Protein AF-0000000085124506 (afdb_homodimer)

Organism: Arcobacter nitrofigilis (strain ATCC 33309 / DSM 7299 / CCUG 15893 / LMG 7604 / NCTC 12251 / CI) (NCBI:txid572480)

Foldseek 3Di:
DDLVLLVLLLVVLVVQLVVLCVVCVVVVVVCVVVPVPPSCDDPSNVVSVVSNVVSVVSNVVSVVQVVQVVDPVGADDLVVLVVLVVVLVVCCVVPVPDPSVSNNVSSVVSNVVVVVVVVD/DDLVLLVLLLVVLVVQLVVLCVVCVVVVVVCVVVVVPPSCDDPSNVVSVVSNVVSVVSNVVSVVQVVQVVDPVGADDLVVLVVLVVVLVVCCVVPVPDPSVSNNVSSVVSNVVVVVVVVD

InterPro domains:
  IPR045590 Protein of unknown function DUF6463 [PF20064] (2-116)

pLDDT: mean 95.49, std 6.56, range [60.69, 98.81]

Secondary structure (DSSP, 8-state):
---HHHHHHHHHHHHHHHHHHHHSHHHHHHHHHTTSTT---SHHHHHHHHHHHHHHHHHHHHHHHHHHHH-TT----HHHHHHHHHHHHHHHHH-TTSSGGGGHHHHHHHHHHHHHHHH-/---HHHHHHHHHHHHHHHHHHHHSHHHHHHHHHTTSTT---SHHHHHHHHHHHHHHHHHHHHHHHHHHHH-TT----HHHHHHHHHHHHHHHHH-TTSSGGGGHHHHHHHHHHHHHHHH-

Sequence (240 aa):
MKRWISKWLIFVSTGHTIVGFLLFGNIYMQMFLNGLFKTVNSPSTAAAAWFLLFGFLLFIVSFLILIIEKDDALEVPNSIGIALFILTTLGVILMPASGFWLVYPAAIGIILKNKKQRFNMKRWISKWLIFVSTGHTIVGFLLFGNIYMQMFLNGLFKTVNSPSTAAAAWFLLFGFLLFIVSFLILIIEKDDALEVPNSIGIALFILTTLGVILMPASGFWLVYPAAIGIILKNKKQRFN

Structure (mmCIF, N/CA/C/O backbone):
data_AF-0000000085124506-model_v1
#
loop_
_entity.id
_entity.type
_entity.pdbx_description
1 polymer 'Molecular chaperone GroEL'
#
loop_
_atom_site.group_PDB
_atom_site.id
_atom_site.type_symbol
_atom_site.label_atom_id
_atom_site.label_alt_id
_atom_site.label_comp_id
_atom_site.label_asym_id
_atom_site.label_entity_id
_atom_site.label_seq_id
_atom_site.pdbx_PDB_ins_code
_atom_site.Cartn_x
_atom_site.Cartn_y
_atom_site.Cartn_z
_atom_site.occupancy
_atom_site.B_iso_or_equiv
_atom_site.auth_seq_id
_atom_site.auth_comp_id
_atom_site.auth_asym_id
_atom_site.auth_atom_id
_atom_site.pdbx_PDB_model_num
ATOM 1 N N . MET A 1 1 ? 2.053 26.422 -1.494 1 60.84 1 MET A N 1
ATOM 2 C CA . MET A 1 1 ? 3.273 25.672 -1.744 1 60.84 1 MET A CA 1
ATOM 3 C C . MET A 1 1 ? 3.02 24.531 -2.732 1 60.84 1 MET A C 1
ATOM 5 O O . MET A 1 1 ? 1.881 24.094 -2.893 1 60.84 1 MET A O 1
ATOM 9 N N . LYS A 1 2 ? 3.926 24.344 -3.707 1 79.31 2 LYS A N 1
ATOM 10 C CA . LYS A 1 2 ? 3.809 23.344 -4.773 1 79.31 2 LYS A CA 1
ATOM 11 C C . LYS A 1 2 ? 3.604 21.953 -4.199 1 79.31 2 LYS A C 1
ATOM 13 O O . LYS A 1 2 ? 4.359 21.516 -3.33 1 79.31 2 LYS A O 1
ATOM 18 N N . ARG A 1 3 ? 2.486 21.312 -4.391 1 94.19 3 ARG A N 1
ATOM 19 C CA . ARG A 1 3 ? 2.111 19.969 -3.941 1 94.19 3 ARG A CA 1
ATOM 20 C C . ARG A 1 3 ? 2.486 18.922 -4.977 1 94.19 3 ARG A C 1
ATOM 22 O O . ARG A 1 3 ? 1.677 18.047 -5.312 1 94.19 3 ARG A O 1
ATOM 29 N N . TRP A 1 4 ? 3.725 19.141 -5.512 1 95.12 4 TRP A N 1
ATOM 30 C CA . TRP A 1 4 ? 4.109 18.344 -6.668 1 95.12 4 TRP A CA 1
ATOM 31 C C . TRP A 1 4 ? 4.363 16.891 -6.266 1 95.12 4 TRP A C 1
ATOM 33 O O . TRP A 1 4 ? 4.18 15.977 -7.07 1 95.12 4 TRP A O 1
ATOM 43 N N . ILE A 1 5 ? 4.77 16.641 -5.051 1 97.19 5 ILE A N 1
ATOM 44 C CA . ILE A 1 5 ? 5.086 15.289 -4.609 1 97.19 5 ILE A CA 1
ATOM 45 C C . ILE A 1 5 ? 3.824 14.43 -4.617 1 97.19 5 ILE A C 1
ATOM 47 O O . ILE A 1 5 ? 3.811 13.344 -5.195 1 97.19 5 ILE A O 1
ATOM 51 N N . SER A 1 6 ? 2.766 14.945 -3.947 1 97.81 6 SER A N 1
ATOM 52 C CA . SER A 1 6 ? 1.514 14.195 -3.92 1 97.81 6 SER A CA 1
ATOM 53 C C . SER A 1 6 ? 0.926 14.047 -5.32 1 97.81 6 SER A C 1
ATOM 55 O O . SER A 1 6 ? 0.431 12.977 -5.684 1 97.81 6 SER A O 1
ATOM 57 N N . LYS A 1 7 ? 0.973 15.102 -6.18 1 98 7 LYS A N 1
ATOM 58 C CA . LYS A 1 7 ? 0.451 15.031 -7.539 1 98 7 LYS A CA 1
ATOM 59 C C . LYS A 1 7 ? 1.216 14.008 -8.367 1 98 7 LYS A C 1
ATOM 61 O O . LYS A 1 7 ? 0.62 13.266 -9.156 1 98 7 LYS A O 1
ATOM 66 N N . TRP A 1 8 ? 2.531 14 -8.211 1 98.56 8 TRP A N 1
ATOM 67 C CA . TRP A 1 8 ? 3.361 13 -8.883 1 98.56 8 TRP A CA 1
ATOM 68 C C . TRP A 1 8 ? 2.973 11.594 -8.461 1 98.56 8 TRP A C 1
ATOM 70 O O . TRP A 1 8 ? 2.814 10.703 -9.305 1 98.56 8 TRP A O 1
ATOM 80 N N . LEU A 1 9 ? 2.764 11.391 -7.156 1 98.69 9 LEU A N 1
ATOM 81 C CA . LEU A 1 9 ? 2.426 10.062 -6.652 1 98.69 9 LEU A CA 1
ATOM 82 C C . LEU A 1 9 ? 1.021 9.656 -7.086 1 98.69 9 LEU A C 1
ATOM 84 O O . LEU A 1 9 ? 0.758 8.477 -7.324 1 98.69 9 LEU A O 1
ATOM 88 N N . ILE A 1 10 ? 0.116 10.648 -7.219 1 98.62 10 ILE A N 1
ATOM 89 C CA . ILE A 1 10 ? -1.216 10.367 -7.746 1 98.62 10 ILE A CA 1
ATOM 90 C C . ILE A 1 10 ? -1.108 9.898 -9.195 1 98.62 10 ILE A C 1
ATOM 92 O O . ILE A 1 10 ? -1.762 8.93 -9.594 1 98.62 10 ILE A O 1
ATOM 96 N N . PHE A 1 11 ? -0.275 10.586 -9.93 1 98.62 11 PHE A N 1
ATOM 97 C CA . PHE A 1 11 ? -0.011 10.188 -11.305 1 98.62 11 PHE A CA 1
ATOM 98 C C . PHE A 1 11 ? 0.564 8.773 -11.359 1 98.62 11 PHE A C 1
ATOM 100 O O . PHE A 1 11 ? 0.082 7.93 -12.109 1 98.62 11 PHE A O 1
ATOM 107 N N . VAL A 1 12 ? 1.547 8.422 -10.555 1 98.62 12 VAL A N 1
ATOM 108 C CA . VAL A 1 12 ? 2.221 7.133 -10.539 1 98.62 12 VAL A CA 1
ATOM 109 C C . VAL A 1 12 ? 1.238 6.043 -10.117 1 98.62 12 VAL A C 1
ATOM 111 O O . VAL A 1 12 ? 1.169 4.98 -10.742 1 98.62 12 VAL A O 1
ATOM 114 N N . SER A 1 13 ? 0.473 6.258 -9.031 1 98.62 13 SER A N 1
ATOM 115 C CA . SER A 1 13 ? -0.454 5.25 -8.523 1 98.62 13 SER A CA 1
ATOM 116 C C . SER A 1 13 ? -1.579 4.984 -9.516 1 98.62 13 SER A C 1
ATOM 118 O O . SER A 1 13 ? -1.989 3.836 -9.703 1 98.62 13 SER A O 1
ATOM 120 N N . THR A 1 14 ? -2.111 6.016 -10.195 1 98.44 14 THR A N 1
ATOM 121 C CA . THR A 1 14 ? -3.131 5.852 -11.227 1 98.44 14 THR A CA 1
ATOM 122 C C . THR A 1 14 ? -2.574 5.082 -12.422 1 98.44 14 THR A C 1
ATOM 124 O O . THR A 1 14 ? -3.207 4.141 -12.906 1 98.44 14 THR A O 1
ATOM 127 N N . GLY A 1 15 ? -1.425 5.531 -12.914 1 98.25 15 GLY A N 1
ATOM 128 C CA . GLY A 1 15 ? -0.767 4.824 -14 1 98.25 15 GLY A CA 1
ATOM 129 C C . GLY A 1 15 ? -0.504 3.363 -13.688 1 98.25 15 GLY A C 1
ATOM 130 O O . GLY A 1 15 ? -0.719 2.49 -14.531 1 98.25 15 GLY A O 1
ATOM 131 N N . HIS A 1 16 ? -0.037 3.045 -12.453 1 98.25 16 HIS A N 1
ATOM 132 C CA . HIS A 1 16 ? 0.206 1.678 -12.008 1 98.25 16 HIS A CA 1
ATOM 133 C C . HIS A 1 16 ? -1.059 0.832 -12.117 1 98.25 16 HIS A C 1
ATOM 135 O O . HIS A 1 16 ? -1.008 -0.314 -12.57 1 98.25 16 HIS A O 1
ATOM 141 N N . THR A 1 17 ? -2.18 1.385 -11.648 1 98.06 17 THR A N 1
ATOM 142 C CA . THR A 1 17 ? -3.447 0.667 -11.695 1 98.06 17 THR A CA 1
ATOM 143 C C . THR A 1 17 ? -3.857 0.385 -13.141 1 98.06 17 THR A C 1
ATOM 145 O O . THR A 1 17 ? -4.301 -0.719 -13.461 1 98.06 17 THR A O 1
ATOM 148 N N . ILE A 1 18 ? -3.689 1.347 -14 1 98.06 18 ILE A N 1
ATOM 149 C CA . ILE A 1 18 ? -4 1.175 -15.414 1 98.06 18 ILE A CA 1
ATOM 150 C C . ILE A 1 18 ? -3.121 0.078 -16.016 1 98.06 18 ILE A C 1
ATOM 152 O O . ILE A 1 18 ? -3.611 -0.807 -16.719 1 98.06 18 ILE A O 1
ATOM 156 N N . VAL A 1 19 ? -1.817 0.13 -15.734 1 97.56 19 VAL A N 1
ATOM 157 C CA . VAL A 1 19 ? -0.882 -0.886 -16.203 1 97.56 19 VAL A CA 1
ATOM 158 C C . VAL A 1 19 ? -1.294 -2.256 -15.672 1 97.56 19 VAL A C 1
ATOM 160 O O . VAL A 1 19 ? -1.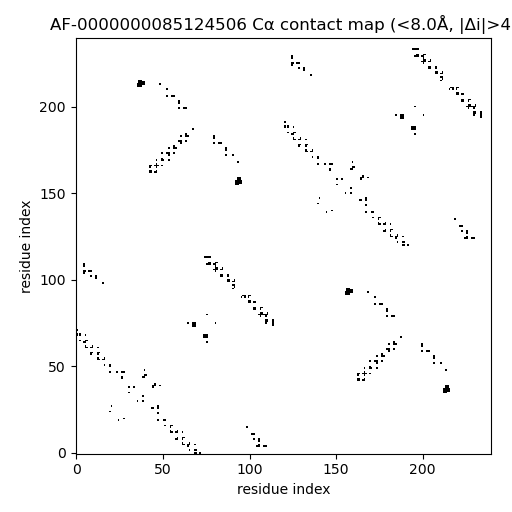158 -3.266 -16.359 1 97.56 19 VAL A O 1
ATOM 163 N N . GLY A 1 20 ? -1.794 -2.318 -14.406 1 97.44 20 GLY A N 1
ATOM 164 C CA . GLY A 1 20 ? -2.303 -3.566 -13.859 1 97.44 20 GLY A CA 1
ATOM 165 C C . GLY A 1 20 ? -3.416 -4.172 -14.695 1 97.44 20 GLY A C 1
ATOM 166 O O . GLY A 1 20 ? -3.398 -5.371 -14.984 1 97.44 20 GLY A O 1
ATOM 167 N N . PHE A 1 21 ? -4.344 -3.389 -15.133 1 97.75 21 PHE A N 1
ATOM 168 C CA . PHE A 1 21 ? -5.461 -3.877 -15.938 1 97.75 21 PHE A CA 1
ATOM 169 C C . PHE A 1 21 ? -4.984 -4.32 -17.312 1 97.75 21 PHE A C 1
ATOM 171 O O . PHE A 1 21 ? -5.551 -5.242 -17.906 1 97.75 21 PHE A O 1
ATOM 178 N N . LEU A 1 22 ? -3.908 -3.732 -17.812 1 97.44 22 LEU A N 1
ATOM 179 C CA . LEU A 1 22 ? -3.363 -4.121 -19.109 1 97.44 22 LEU A CA 1
ATOM 180 C C . LEU A 1 22 ? -2.578 -5.426 -19 1 97.44 22 LEU A C 1
ATOM 182 O O . LEU A 1 22 ? -2.684 -6.293 -19.875 1 97.44 22 LEU A O 1
ATOM 186 N N . LEU A 1 23 ? -1.809 -5.574 -17.969 1 96.62 23 LEU A N 1
ATOM 187 C CA . LEU A 1 23 ? -0.931 -6.727 -17.781 1 96.62 23 LEU A CA 1
ATOM 188 C C . LEU A 1 23 ? -1.729 -7.957 -17.375 1 96.62 23 LEU A C 1
ATOM 190 O O . LEU A 1 23 ? -1.417 -9.078 -17.797 1 96.62 23 LEU A O 1
ATOM 194 N N . PHE A 1 24 ? -2.744 -7.707 -16.5 1 98.12 24 PHE A N 1
ATOM 195 C CA . PHE A 1 24 ? -3.48 -8.82 -15.914 1 98.12 24 PHE A CA 1
ATOM 196 C C . PHE A 1 24 ? -4.93 -8.82 -16.375 1 98.12 24 PHE A C 1
ATOM 198 O O . PHE A 1 24 ? -5.805 -9.383 -15.711 1 98.12 24 PHE A O 1
ATOM 205 N N . GLY A 1 25 ? -5.195 -8.234 -17.453 1 97.94 25 GLY A N 1
ATOM 206 C CA . GLY A 1 25 ? -6.555 -8.055 -17.938 1 97.94 25 GLY A CA 1
ATOM 207 C C . GLY A 1 25 ? -7.332 -9.359 -18.047 1 97.94 25 GLY A C 1
ATOM 208 O O . GLY A 1 25 ? -8.469 -9.445 -17.578 1 97.94 25 GLY A O 1
ATOM 209 N N . ASN A 1 26 ? -6.727 -10.336 -18.594 1 98.25 26 ASN A N 1
ATOM 210 C CA . ASN A 1 26 ? -7.387 -11.625 -18.766 1 98.25 26 ASN A CA 1
ATOM 211 C C . ASN A 1 26 ? -7.676 -12.289 -17.438 1 98.25 26 ASN A C 1
ATOM 213 O O . ASN A 1 26 ? -8.734 -12.891 -17.25 1 98.25 26 ASN A O 1
ATOM 217 N N . ILE A 1 27 ? -6.75 -12.195 -16.578 1 98.56 27 ILE A N 1
ATOM 218 C CA . ILE A 1 27 ? -6.914 -12.781 -15.25 1 98.56 27 ILE A CA 1
ATOM 219 C C . ILE A 1 27 ? -8.055 -12.078 -14.516 1 98.56 27 ILE A C 1
ATOM 221 O O . ILE A 1 27 ? -8.93 -12.734 -13.945 1 98.56 27 ILE A O 1
ATOM 225 N N . TYR A 1 28 ? -8.07 -10.766 -14.555 1 98.5 28 TYR A N 1
ATOM 226 C CA . TYR A 1 28 ? -9.125 -10.008 -13.891 1 98.5 28 TYR A CA 1
ATOM 227 C C . TYR A 1 28 ? -10.484 -10.312 -14.5 1 98.5 28 TYR A C 1
ATOM 229 O O . TYR A 1 28 ? -11.484 -10.414 -13.789 1 98.5 28 TYR A O 1
ATOM 237 N N . MET A 1 29 ? -10.5 -10.414 -15.781 1 98.12 29 MET A N 1
ATOM 238 C CA . MET A 1 29 ? -11.758 -10.734 -16.453 1 98.12 29 MET A CA 1
ATOM 239 C C . MET A 1 29 ? -12.281 -12.094 -16.016 1 98.12 29 MET A C 1
ATOM 241 O O . MET A 1 29 ? -13.469 -12.242 -15.719 1 98.12 29 MET A O 1
ATOM 245 N N . GLN A 1 30 ? -11.445 -13.031 -15.977 1 98.19 30 GLN A N 1
ATOM 246 C CA . GLN A 1 30 ? -11.836 -14.367 -15.531 1 98.19 30 GLN A CA 1
ATOM 247 C C . GLN A 1 30 ? -12.32 -14.336 -14.086 1 98.19 30 GLN A C 1
ATOM 249 O O . GLN A 1 30 ? -13.328 -14.977 -13.75 1 98.19 30 GLN A O 1
ATOM 254 N N . MET A 1 31 ? -11.609 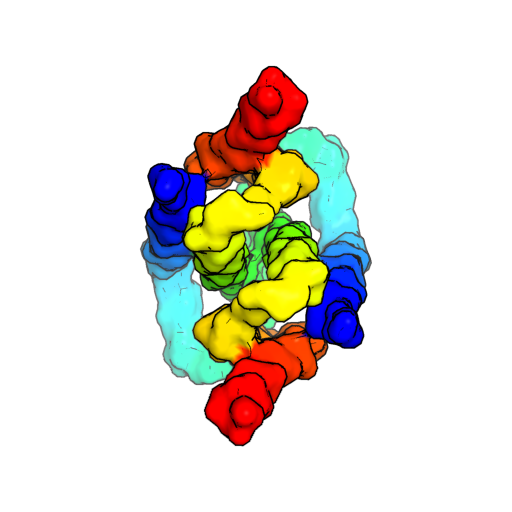-13.672 -13.242 1 98.06 31 MET A N 1
ATOM 255 C CA . MET A 1 31 ? -12.023 -13.539 -11.852 1 98.06 31 MET A CA 1
ATOM 256 C C . MET A 1 31 ? -13.398 -12.891 -11.75 1 98.06 31 MET A C 1
ATOM 258 O O . MET A 1 31 ? -14.242 -13.336 -10.969 1 98.06 31 MET A O 1
ATOM 262 N N . PHE A 1 32 ? -13.594 -11.844 -12.547 1 97.69 32 PHE A N 1
ATOM 263 C CA . PHE A 1 32 ? -14.867 -11.133 -12.555 1 97.69 32 PHE A CA 1
ATOM 264 C C . PHE A 1 32 ? -16 -12.047 -13.008 1 97.69 32 PHE A C 1
ATOM 266 O O . PHE A 1 32 ? -17.062 -12.086 -12.375 1 97.69 32 PHE A O 1
ATOM 273 N N . LEU A 1 33 ? -15.773 -12.789 -14.039 1 97.56 33 LEU A N 1
ATOM 274 C CA . LEU A 1 33 ? -16.781 -13.688 -14.594 1 97.56 33 LEU A CA 1
ATOM 275 C C . LEU A 1 33 ? -17.094 -14.812 -13.609 1 97.56 33 LEU A C 1
ATOM 277 O O . LEU A 1 33 ? -18.219 -15.344 -13.609 1 97.56 33 LEU A O 1
ATOM 281 N N . ASN A 1 34 ? -16.203 -15.094 -12.797 1 97.62 34 ASN A N 1
ATOM 282 C CA . ASN A 1 34 ? -16.391 -16.141 -11.805 1 97.62 34 ASN A CA 1
ATOM 283 C C . ASN A 1 34 ? -17.047 -15.609 -10.539 1 97.62 34 ASN A C 1
ATOM 285 O O . ASN A 1 34 ? -17.141 -16.312 -9.531 1 97.62 34 ASN A O 1
ATOM 289 N N . GLY A 1 35 ? -17.344 -14.328 -10.438 1 97.06 35 GLY A N 1
ATOM 290 C CA . GLY A 1 35 ? -18.078 -13.75 -9.328 1 97.06 35 GLY A CA 1
ATOM 291 C C . GLY A 1 35 ? -17.203 -13.117 -8.273 1 97.06 35 GLY A C 1
ATOM 292 O O . GLY A 1 35 ? -17.672 -12.695 -7.223 1 97.06 35 GLY A O 1
ATOM 293 N N . LEU A 1 36 ? -15.898 -13.094 -8.375 1 97.75 36 LEU A N 1
ATOM 294 C CA . LEU A 1 36 ? -14.883 -12.406 -7.59 1 97.75 36 LEU A CA 1
ATOM 295 C C . LEU A 1 36 ? -14.68 -13.102 -6.246 1 97.75 36 LEU A C 1
ATOM 297 O O . LEU A 1 36 ? -13.578 -13.062 -5.688 1 97.75 36 LEU A O 1
ATOM 301 N N . PHE A 1 37 ? -15.789 -13.805 -5.781 1 98.06 37 PHE A N 1
ATOM 302 C CA . PHE A 1 37 ? -15.719 -14.383 -4.445 1 98.06 37 PHE A CA 1
ATOM 303 C C . PHE A 1 37 ? -14.711 -15.523 -4.402 1 98.06 37 PHE A C 1
ATOM 305 O O . PHE A 1 37 ? -14.844 -16.5 -5.141 1 98.06 37 PHE A O 1
ATOM 312 N N . LYS A 1 38 ? -13.688 -15.422 -3.512 1 98.31 38 LYS A N 1
ATOM 313 C CA . LYS A 1 38 ? -12.672 -16.453 -3.291 1 98.31 38 LYS A CA 1
ATOM 314 C C . LYS A 1 38 ? -11.984 -16.844 -4.598 1 98.31 38 LYS A C 1
ATOM 316 O O . LYS A 1 38 ? -11.781 -18.016 -4.875 1 98.31 38 LYS A O 1
ATOM 321 N N . THR A 1 39 ? -11.609 -15.797 -5.414 1 98.38 39 THR A N 1
ATOM 322 C CA . THR A 1 39 ? -11.047 -16.094 -6.73 1 98.38 39 THR A CA 1
ATOM 323 C C . THR A 1 39 ? -9.523 -16.062 -6.688 1 98.38 39 THR A C 1
ATOM 325 O O . THR A 1 39 ? -8.867 -16.453 -7.652 1 98.38 39 THR A O 1
ATOM 328 N N . VAL A 1 40 ? -8.906 -15.672 -5.645 1 98.31 40 VAL A N 1
ATOM 329 C CA . VAL A 1 40 ? -7.461 -15.766 -5.484 1 98.31 40 VAL A CA 1
ATOM 330 C C . VAL A 1 40 ? -7.09 -17.172 -5.004 1 98.31 40 VAL A C 1
ATOM 332 O O . VAL A 1 40 ? -7.02 -17.422 -3.799 1 98.31 40 VAL A O 1
ATOM 335 N N . ASN A 1 41 ? -6.895 -18 -5.934 1 97.44 41 ASN A N 1
ATOM 336 C CA . ASN A 1 41 ? -6.707 -19.422 -5.625 1 97.44 41 ASN A CA 1
ATOM 337 C C . ASN A 1 41 ? -5.508 -20 -6.371 1 97.44 41 ASN A C 1
ATOM 339 O O . ASN A 1 41 ? -5.328 -21.219 -6.41 1 97.44 41 ASN A O 1
ATOM 343 N N . SER A 1 42 ? -4.684 -19.25 -7 1 98 42 SER A N 1
ATOM 344 C CA . SER A 1 42 ? -3.447 -19.625 -7.68 1 98 42 SER A CA 1
ATOM 345 C C . SER A 1 42 ? -2.391 -18.531 -7.547 1 98 42 SER A C 1
ATOM 347 O O . SER A 1 42 ? -2.711 -17.391 -7.219 1 98 42 SER A O 1
ATOM 349 N N . PRO A 1 43 ? -1.138 -18.891 -7.777 1 97.88 43 PRO A N 1
ATOM 350 C CA . PRO A 1 43 ? -0.097 -17.875 -7.73 1 97.88 43 PRO A CA 1
ATOM 351 C C . PRO A 1 43 ? -0.349 -16.734 -8.719 1 97.88 43 PRO A C 1
ATOM 353 O O . PRO A 1 43 ? -0.087 -15.57 -8.406 1 97.88 43 PRO A O 1
ATOM 356 N N . SER A 1 44 ? -0.914 -17.094 -9.852 1 98.19 44 SER A N 1
ATOM 357 C CA . SER A 1 44 ? -1.172 -16.078 -10.859 1 98.19 44 SER A CA 1
ATOM 358 C C . SER A 1 44 ? -2.256 -15.109 -10.406 1 98.19 44 SER A C 1
ATOM 360 O O . SER A 1 44 ? -2.104 -13.898 -10.539 1 98.19 44 SER A O 1
ATOM 362 N N . THR A 1 45 ? -3.326 -15.648 -9.883 1 98.62 45 THR A N 1
ATOM 363 C CA . THR A 1 45 ? -4.395 -14.773 -9.414 1 98.62 45 THR A CA 1
ATOM 364 C C . THR A 1 45 ? -3.945 -13.984 -8.188 1 98.62 45 THR A C 1
ATOM 366 O O . THR A 1 45 ? -4.363 -12.836 -7.996 1 98.62 45 THR A O 1
ATOM 369 N N . ALA A 1 46 ? -3.07 -14.609 -7.418 1 98.5 46 ALA A N 1
ATOM 370 C CA . ALA A 1 46 ? -2.518 -13.898 -6.266 1 98.5 46 ALA A CA 1
ATOM 371 C C . ALA A 1 46 ? -1.639 -12.734 -6.711 1 98.5 46 ALA A C 1
ATOM 373 O O . ALA A 1 46 ? -1.763 -11.617 -6.191 1 98.5 46 ALA A O 1
ATOM 374 N N . ALA A 1 47 ? -0.79 -13.023 -7.629 1 98.44 47 ALA A N 1
ATOM 375 C CA . ALA A 1 47 ? 0.076 -11.977 -8.156 1 98.44 47 ALA A CA 1
ATOM 376 C C . ALA A 1 47 ? -0.745 -10.82 -8.719 1 98.44 47 ALA A C 1
ATOM 378 O O . ALA A 1 47 ? -0.46 -9.648 -8.43 1 98.44 47 ALA A O 1
ATOM 379 N N . ALA A 1 48 ? -1.779 -11.117 -9.445 1 98.62 48 ALA A N 1
ATOM 380 C CA . ALA A 1 48 ? -2.641 -10.102 -10.047 1 98.62 48 ALA A CA 1
ATOM 381 C C . ALA A 1 48 ? -3.381 -9.305 -8.977 1 98.62 48 ALA A C 1
ATOM 383 O O . ALA A 1 48 ? -3.451 -8.078 -9.047 1 98.62 48 ALA A O 1
ATOM 384 N N . ALA A 1 49 ? -3.932 -9.953 -8.039 1 98.56 49 ALA A N 1
ATOM 385 C CA . ALA A 1 49 ? -4.707 -9.312 -6.984 1 98.56 49 ALA A CA 1
ATOM 386 C C . ALA A 1 49 ? -3.838 -8.367 -6.16 1 98.56 49 ALA A C 1
ATOM 388 O O . ALA A 1 49 ? -4.203 -7.215 -5.934 1 98.56 49 ALA A O 1
ATOM 389 N N . TRP A 1 50 ? -2.674 -8.867 -5.723 1 98.56 50 TRP A N 1
ATOM 390 C CA . TRP A 1 50 ? -1.809 -8.055 -4.867 1 98.56 50 TRP A CA 1
ATOM 391 C C . TRP A 1 50 ? -1.231 -6.875 -5.641 1 98.56 50 TRP A C 1
ATOM 393 O O . TRP A 1 50 ? -1.017 -5.801 -5.078 1 98.56 50 TRP A O 1
ATOM 403 N N . PHE A 1 51 ? -1.005 -7.051 -6.98 1 98.56 51 PHE A N 1
ATOM 404 C CA . PHE A 1 51 ? -0.574 -5.938 -7.82 1 98.56 51 PHE A CA 1
ATOM 405 C C . PHE A 1 51 ? -1.617 -4.828 -7.82 1 98.56 51 PHE A C 1
ATOM 407 O O . PHE A 1 51 ? -1.282 -3.654 -7.641 1 98.56 51 PHE A O 1
ATOM 414 N N . LEU A 1 52 ? -2.848 -5.16 -7.984 1 98.62 52 LEU A N 1
ATOM 415 C CA . LEU A 1 52 ? -3.947 -4.203 -8.016 1 98.62 52 LEU A CA 1
ATOM 416 C C . LEU A 1 52 ? -4.121 -3.529 -6.66 1 98.62 52 LEU A C 1
ATOM 418 O O . LEU A 1 52 ? -4.246 -2.305 -6.582 1 98.62 52 LEU A O 1
ATOM 422 N N . LEU A 1 53 ? -4.145 -4.312 -5.652 1 98.62 53 LEU A N 1
ATOM 423 C CA . LEU A 1 53 ? -4.344 -3.795 -4.305 1 98.62 53 LEU A CA 1
ATOM 424 C C . LEU A 1 53 ? -3.209 -2.857 -3.904 1 98.62 53 LEU A C 1
ATOM 426 O O . LEU A 1 53 ? -3.434 -1.867 -3.205 1 98.62 53 LEU A O 1
ATOM 430 N N . PHE A 1 54 ? -1.953 -3.189 -4.277 1 98.69 54 PHE A N 1
ATOM 431 C CA . PHE A 1 54 ? -0.818 -2.307 -4.035 1 98.69 54 PHE A CA 1
ATOM 432 C C . PHE A 1 54 ? -1.055 -0.937 -4.656 1 98.69 54 PHE A C 1
ATOM 434 O O . PHE A 1 54 ? -0.777 0.09 -4.035 1 98.69 54 PHE A O 1
ATOM 441 N N . GLY A 1 55 ? -1.591 -0.91 -5.906 1 98.56 55 GLY A N 1
ATOM 442 C CA . GLY A 1 55 ? -1.88 0.343 -6.586 1 98.56 55 GLY A CA 1
ATOM 443 C C . GLY A 1 55 ? -2.896 1.197 -5.852 1 98.56 55 GLY A C 1
ATOM 444 O O . GLY A 1 55 ? -2.723 2.412 -5.73 1 98.56 55 GLY A O 1
ATOM 445 N N . PHE A 1 56 ? -3.91 0.586 -5.422 1 98.56 56 PHE A N 1
ATOM 446 C CA . PHE A 1 56 ? -4.938 1.306 -4.676 1 98.56 56 PHE A CA 1
ATOM 447 C C . PHE A 1 56 ? -4.371 1.856 -3.371 1 98.56 56 PHE A C 1
ATOM 449 O O . PHE A 1 56 ? -4.703 2.971 -2.965 1 98.56 56 PHE A O 1
ATOM 456 N N . LEU A 1 57 ? -3.576 1.023 -2.734 1 98.81 57 LEU A N 1
ATOM 457 C CA . LEU A 1 57 ? -2.973 1.474 -1.484 1 98.81 57 LEU A CA 1
ATOM 458 C C . LEU A 1 57 ? -2.029 2.645 -1.728 1 98.81 57 LEU A C 1
ATOM 460 O O . LEU A 1 57 ? -1.995 3.594 -0.941 1 98.81 57 LEU A O 1
ATOM 464 N N . LEU A 1 58 ? -1.269 2.568 -2.812 1 98.81 58 LEU A N 1
ATOM 465 C CA . LEU A 1 58 ? -0.392 3.674 -3.184 1 98.81 58 LEU A CA 1
ATOM 466 C C . LEU A 1 58 ? -1.199 4.941 -3.447 1 98.81 58 LEU A C 1
ATOM 468 O O . LEU A 1 58 ? -0.74 6.047 -3.15 1 98.81 58 LEU A O 1
ATOM 472 N N . PHE A 1 59 ? -2.355 4.785 -3.996 1 98.75 59 PHE A N 1
ATOM 473 C CA . PHE A 1 59 ? -3.246 5.922 -4.211 1 98.75 59 PHE A CA 1
ATOM 474 C C . PHE A 1 59 ? -3.646 6.555 -2.881 1 98.75 59 PHE A C 1
ATOM 476 O O . PHE A 1 59 ? -3.68 7.777 -2.756 1 98.75 59 PHE A O 1
ATOM 483 N N . ILE A 1 60 ? -3.902 5.758 -1.936 1 98.81 60 ILE A N 1
ATOM 484 C CA . ILE A 1 60 ? -4.266 6.238 -0.606 1 98.81 60 ILE A CA 1
ATOM 485 C C . ILE A 1 60 ? -3.08 6.969 0.019 1 98.81 60 ILE A C 1
ATOM 487 O O . ILE A 1 60 ? -3.246 8.039 0.61 1 98.81 60 ILE A O 1
ATOM 491 N N . VAL A 1 61 ? -1.854 6.398 -0.121 1 98.75 61 VAL A N 1
ATOM 492 C CA . VAL A 1 61 ? -0.639 7.066 0.334 1 98.75 61 VAL A CA 1
ATOM 493 C C . VAL A 1 61 ? -0.54 8.453 -0.303 1 98.75 61 VAL A C 1
ATOM 495 O O . VAL A 1 61 ? -0.256 9.438 0.38 1 98.75 61 VAL A O 1
ATOM 498 N N . SER A 1 62 ? -0.802 8.523 -1.627 1 98.56 62 SER A N 1
ATOM 499 C CA . SER A 1 62 ? -0.708 9.781 -2.359 1 98.56 62 SER A CA 1
ATOM 500 C C . SER A 1 62 ? -1.658 10.828 -1.784 1 98.56 62 SER A C 1
ATOM 502 O O . SER A 1 62 ? -1.285 11.992 -1.624 1 98.56 62 SER A O 1
ATOM 504 N N . PHE A 1 63 ? -2.822 10.422 -1.416 1 97.75 63 PHE A N 1
ATOM 505 C CA . PHE A 1 63 ? -3.814 11.352 -0.892 1 97.75 63 PHE A CA 1
ATOM 506 C C . PHE A 1 63 ? -3.457 11.781 0.526 1 97.75 63 PHE A C 1
ATOM 508 O O . PHE A 1 63 ? -3.703 12.93 0.913 1 97.75 63 PHE A O 1
ATOM 515 N N . LEU A 1 64 ? -2.971 10.883 1.294 1 98 64 LEU A N 1
ATOM 516 C CA . LEU A 1 64 ? -2.539 11.242 2.639 1 98 64 LEU A CA 1
ATOM 517 C C . LEU A 1 64 ? -1.419 12.273 2.59 1 98 64 LEU A C 1
ATOM 519 O O . LEU A 1 64 ? -1.418 13.234 3.367 1 98 64 LEU A O 1
ATOM 523 N N . ILE A 1 65 ? -0.498 12.086 1.676 1 97.62 65 ILE A N 1
ATOM 524 C CA . ILE A 1 65 ? 0.581 13.055 1.517 1 97.62 65 ILE A CA 1
ATOM 525 C C . ILE A 1 65 ? 0.01 14.391 1.044 1 97.62 65 ILE A C 1
ATOM 527 O O . ILE A 1 65 ? 0.447 15.453 1.492 1 97.62 65 ILE A O 1
ATOM 531 N N . LEU A 1 66 ? -0.995 14.352 0.19 1 96.94 66 LEU A N 1
ATOM 532 C CA . LEU A 1 66 ? -1.66 15.562 -0.28 1 96.94 66 LEU A CA 1
ATOM 533 C C . LEU A 1 66 ? -2.287 16.328 0.882 1 96.94 66 LEU A C 1
ATOM 535 O O . LEU A 1 66 ? -2.186 17.547 0.952 1 96.94 66 LEU A O 1
ATOM 539 N N . ILE A 1 67 ? -2.924 15.586 1.777 1 94.94 67 ILE A N 1
ATOM 540 C CA . ILE A 1 67 ? -3.561 16.188 2.947 1 94.94 67 ILE A CA 1
ATOM 541 C C . ILE A 1 67 ? -2.514 16.906 3.789 1 94.94 67 ILE A C 1
ATOM 543 O O . ILE A 1 67 ? -2.746 18.031 4.242 1 94.94 67 ILE A O 1
ATOM 547 N N . ILE A 1 68 ? -1.333 16.328 3.959 1 93.94 68 ILE A N 1
ATOM 548 C CA . ILE A 1 68 ? -0.263 16.922 4.758 1 93.94 68 ILE A CA 1
ATOM 549 C C . ILE A 1 68 ? 0.331 18.109 4.016 1 93.94 68 ILE A C 1
ATOM 551 O O . ILE A 1 68 ? 0.579 19.156 4.617 1 93.94 68 ILE A O 1
ATOM 555 N N . GLU A 1 69 ? 0.489 17.969 2.713 1 92.69 69 GLU A N 1
ATOM 556 C CA . GLU A 1 69 ? 1.087 19.031 1.902 1 92.69 69 GLU A CA 1
ATOM 557 C C . GLU A 1 69 ? 0.189 20.266 1.854 1 92.69 69 GLU A C 1
ATOM 559 O O . GLU A 1 69 ? 0.672 21.375 1.667 1 92.69 69 GLU A O 1
ATOM 564 N N . LYS A 1 70 ? -1.1 20.031 2.01 1 92 70 LYS A N 1
ATOM 565 C CA . LYS A 1 70 ? -2.049 21.141 1.945 1 92 70 LYS A CA 1
ATOM 566 C C . LYS A 1 70 ? -1.977 22 3.203 1 92 70 LYS A C 1
ATOM 568 O O . LYS A 1 70 ? -2.445 23.141 3.207 1 92 70 LYS A O 1
ATOM 573 N N . ASP A 1 71 ? -1.472 21.422 4.238 1 86.75 71 ASP A N 1
ATOM 574 C CA . ASP A 1 71 ? -1.359 22.156 5.496 1 86.75 71 ASP A CA 1
ATOM 575 C C . ASP A 1 71 ? 0.002 22.844 5.613 1 86.75 71 ASP A C 1
ATOM 577 O O . ASP A 1 71 ? 1.034 22.172 5.668 1 86.75 71 ASP A O 1
ATOM 581 N N . ASP A 1 72 ? 0.002 24.125 5.727 1 83.19 72 ASP A N 1
ATOM 582 C CA . ASP A 1 72 ? 1.227 24.906 5.746 1 83.19 72 ASP A CA 1
ATOM 583 C C . ASP A 1 72 ? 2.018 24.672 7.031 1 83.19 72 ASP A C 1
ATOM 585 O O . ASP A 1 72 ? 3.217 24.953 7.086 1 83.19 72 ASP A O 1
ATOM 589 N N . ALA A 1 73 ? 1.316 24.172 8.055 1 84.94 73 ALA A N 1
ATOM 590 C CA . ALA A 1 73 ? 1.96 24 9.352 1 84.94 73 ALA A CA 1
ATOM 591 C C . ALA A 1 73 ? 2.557 22.609 9.492 1 84.94 73 ALA A C 1
ATOM 593 O O . ALA A 1 73 ? 3.26 22.312 10.461 1 84.94 73 ALA A O 1
ATOM 594 N N . LEU A 1 74 ? 2.266 21.797 8.5 1 86.06 74 LEU A N 1
ATOM 595 C CA . LEU A 1 74 ? 2.723 20.422 8.586 1 86.06 74 LEU A CA 1
ATOM 596 C C . LEU A 1 74 ? 3.639 20.062 7.418 1 86.06 74 LEU A C 1
ATOM 598 O O . LEU A 1 74 ? 3.508 20.641 6.332 1 86.06 74 LEU A O 1
ATOM 602 N N . GLU A 1 75 ? 4.57 19.172 7.672 1 89.88 75 GLU A N 1
ATOM 603 C CA . GLU A 1 75 ? 5.445 18.609 6.645 1 89.88 75 GLU A CA 1
ATOM 604 C C . GLU A 1 75 ? 5.477 17.094 6.719 1 89.88 75 GLU A C 1
ATOM 606 O O . GLU A 1 75 ? 5.371 16.516 7.805 1 89.88 75 GLU A O 1
ATOM 611 N N . VAL A 1 76 ? 5.555 16.516 5.523 1 94.31 76 VAL A N 1
ATOM 612 C CA . VAL A 1 76 ? 5.797 15.078 5.512 1 94.31 76 VAL A CA 1
ATOM 613 C C . VAL A 1 76 ? 7.176 14.781 6.098 1 94.31 76 VAL A C 1
ATOM 615 O O . VAL A 1 76 ? 8.188 15.305 5.621 1 94.31 76 VAL A O 1
ATOM 618 N N . PRO A 1 77 ? 7.207 14.023 7.109 1 94.88 77 PRO A N 1
ATOM 619 C CA . PRO A 1 77 ? 8.5 13.797 7.766 1 94.88 77 PRO A CA 1
ATOM 620 C C . PRO A 1 77 ? 9.484 13.047 6.875 1 94.88 77 PRO A C 1
ATOM 622 O O . PRO A 1 77 ? 9.078 12.289 5.988 1 94.88 77 PRO A O 1
ATOM 625 N N . ASN A 1 78 ? 10.727 13.219 7.184 1 96.19 78 ASN A N 1
ATOM 626 C CA . ASN A 1 78 ? 11.82 12.562 6.473 1 96.19 78 ASN A CA 1
ATOM 627 C C . ASN A 1 78 ? 11.68 11.047 6.508 1 96.19 78 ASN A C 1
ATOM 629 O O . ASN A 1 78 ? 12.055 10.359 5.551 1 96.19 78 ASN A O 1
ATOM 633 N N . SER A 1 79 ? 11.156 10.523 7.566 1 97.31 79 SER A N 1
ATOM 634 C CA . SER A 1 79 ? 11.008 9.078 7.734 1 97.31 79 SER A CA 1
ATOM 635 C C . SER A 1 79 ? 10.133 8.477 6.641 1 97.31 79 SER A C 1
ATOM 637 O O . SER A 1 79 ? 10.359 7.348 6.203 1 97.31 79 SER A O 1
ATOM 639 N N . ILE A 1 80 ? 9.133 9.25 6.199 1 98.19 80 ILE A N 1
ATOM 640 C CA . ILE A 1 80 ? 8.266 8.781 5.121 1 98.19 80 ILE A CA 1
ATOM 641 C C . ILE A 1 80 ? 9.055 8.719 3.816 1 98.19 80 ILE A C 1
ATOM 643 O O . ILE A 1 80 ? 8.938 7.754 3.057 1 98.19 80 ILE A O 1
ATOM 647 N N . GLY A 1 81 ? 9.859 9.789 3.539 1 98.31 81 GLY A N 1
ATOM 648 C CA . GLY A 1 81 ? 10.711 9.773 2.361 1 98.31 81 GLY A CA 1
ATOM 649 C C . GLY A 1 81 ? 11.68 8.609 2.346 1 98.31 81 GLY A C 1
ATOM 650 O O .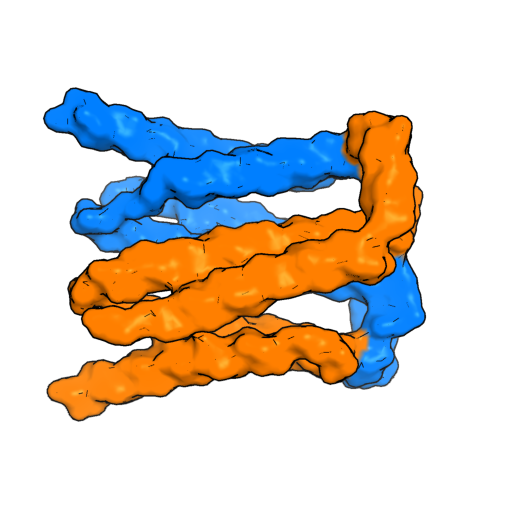 GLY A 1 81 ? 11.852 7.945 1.32 1 98.31 81 GLY A O 1
ATOM 651 N N . ILE A 1 82 ? 12.297 8.336 3.451 1 98.56 82 ILE A N 1
ATOM 652 C CA . ILE A 1 82 ? 13.258 7.25 3.592 1 98.56 82 ILE A CA 1
ATOM 653 C C . ILE A 1 82 ? 12.555 5.91 3.391 1 98.56 82 ILE A C 1
ATOM 655 O O . ILE A 1 82 ? 13.055 5.035 2.684 1 98.56 82 ILE A O 1
ATOM 659 N N . ALA A 1 83 ? 11.391 5.781 4.031 1 98.62 83 ALA A N 1
ATOM 660 C CA . ALA A 1 83 ? 10.625 4.543 3.893 1 98.62 83 ALA A CA 1
ATOM 661 C C . ALA A 1 83 ? 10.25 4.289 2.436 1 98.62 83 ALA A C 1
ATOM 663 O O . ALA A 1 83 ? 10.398 3.174 1.934 1 98.62 83 ALA A O 1
ATOM 664 N N . LEU A 1 84 ? 9.781 5.32 1.766 1 98.81 84 LEU A N 1
ATOM 665 C CA . LEU A 1 84 ? 9.445 5.199 0.353 1 98.81 84 LEU A CA 1
ATOM 666 C C . LEU A 1 84 ? 10.68 4.871 -0.48 1 98.81 84 LEU A C 1
ATOM 668 O O . LEU A 1 84 ? 10.602 4.082 -1.426 1 98.81 84 LEU A O 1
ATOM 672 N N . PHE A 1 85 ? 11.805 5.457 -0.139 1 98.75 85 PHE A N 1
ATOM 673 C CA . PHE A 1 85 ? 13.055 5.203 -0.851 1 98.75 85 PHE A CA 1
ATOM 674 C C . PHE A 1 85 ? 13.469 3.744 -0.708 1 98.75 85 PHE A C 1
ATOM 676 O O . PHE A 1 85 ? 13.828 3.096 -1.692 1 98.75 85 PHE A O 1
ATOM 683 N N . ILE A 1 86 ? 13.414 3.229 0.496 1 98.56 86 ILE A N 1
ATOM 684 C CA . ILE A 1 86 ? 13.805 1.849 0.768 1 98.56 86 ILE A CA 1
ATOM 685 C C . ILE A 1 86 ? 12.852 0.896 0.045 1 98.56 86 ILE A C 1
ATOM 687 O O . ILE A 1 86 ? 13.289 -0.052 -0.608 1 98.56 86 ILE A O 1
ATOM 691 N N . LEU A 1 87 ? 11.594 1.135 0.151 1 98.69 87 LEU A N 1
ATOM 692 C CA . LEU A 1 87 ? 10.594 0.313 -0.523 1 98.69 87 LEU A CA 1
ATOM 693 C C . LEU A 1 87 ? 10.82 0.304 -2.031 1 98.69 87 LEU A C 1
ATOM 695 O O . LEU A 1 87 ? 10.789 -0.755 -2.662 1 98.69 87 LEU A O 1
ATOM 699 N N . THR A 1 88 ? 11.023 1.501 -2.574 1 98.62 88 THR A N 1
ATOM 700 C CA . THR A 1 88 ? 11.266 1.646 -4.004 1 98.62 88 THR A CA 1
ATOM 701 C C . THR A 1 88 ? 12.523 0.892 -4.418 1 98.62 88 THR A C 1
ATOM 703 O O . THR A 1 88 ? 12.531 0.198 -5.438 1 98.62 88 THR A O 1
ATOM 706 N N . THR A 1 89 ? 13.586 1.004 -3.674 1 98.56 89 THR A N 1
ATOM 707 C CA . THR A 1 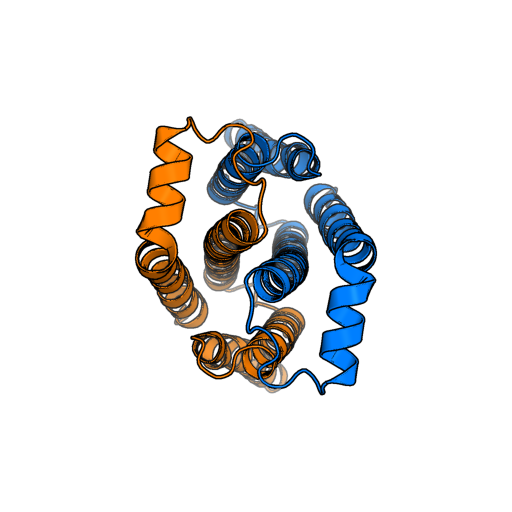89 ? 14.844 0.329 -3.969 1 98.56 89 THR A CA 1
ATOM 708 C C . THR A 1 89 ? 14.664 -1.186 -3.957 1 98.56 89 THR A C 1
ATOM 710 O O . THR A 1 89 ? 15.172 -1.885 -4.836 1 98.56 89 THR A O 1
ATOM 713 N N . LEU A 1 90 ? 13.945 -1.644 -2.953 1 98.25 90 LEU A N 1
ATOM 714 C CA . LEU A 1 90 ? 13.633 -3.068 -2.904 1 98.25 90 LEU A CA 1
ATOM 715 C C . LEU A 1 90 ? 12.883 -3.506 -4.156 1 98.25 90 LEU A C 1
ATOM 717 O O . LEU A 1 90 ? 13.227 -4.52 -4.77 1 98.25 90 LEU A O 1
ATOM 721 N N . GLY A 1 91 ? 11.852 -2.758 -4.566 1 98.31 91 GLY A N 1
ATOM 722 C CA . GLY A 1 91 ? 11.117 -3.051 -5.789 1 98.31 91 GLY A CA 1
ATOM 723 C C . GLY A 1 91 ? 12 -3.062 -7.023 1 98.31 91 GLY A C 1
ATOM 724 O O . GLY A 1 91 ? 11.898 -3.965 -7.855 1 98.31 91 GLY A O 1
ATOM 725 N N . VAL A 1 92 ? 12.891 -2.1 -7.125 1 98.38 92 VAL A N 1
ATOM 726 C CA . VAL A 1 92 ? 13.781 -1.971 -8.273 1 98.38 92 VAL A CA 1
ATOM 727 C C . VAL A 1 92 ? 14.742 -3.156 -8.32 1 98.38 92 VAL A C 1
ATOM 729 O O . VAL A 1 92 ? 15 -3.711 -9.391 1 98.38 92 VAL A O 1
ATOM 732 N N . ILE A 1 93 ? 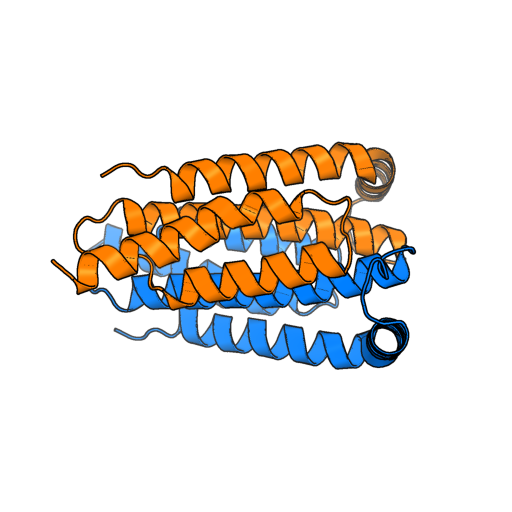15.273 -3.516 -7.199 1 98.31 93 ILE A N 1
ATOM 733 C CA . ILE A 1 93 ? 16.188 -4.648 -7.148 1 98.31 93 ILE A CA 1
ATOM 734 C C . ILE A 1 93 ? 15.461 -5.922 -7.57 1 98.31 93 ILE A C 1
ATOM 736 O O . ILE A 1 93 ? 15.961 -6.68 -8.406 1 98.31 93 ILE A O 1
ATOM 740 N N . LEU A 1 94 ? 14.281 -6.188 -7.066 1 98.38 94 LEU A N 1
ATOM 741 C CA . LEU A 1 94 ? 13.516 -7.395 -7.344 1 98.38 94 LEU A CA 1
ATOM 742 C C . LEU A 1 94 ? 13.016 -7.41 -8.781 1 98.38 94 LEU A C 1
ATOM 744 O O . LEU A 1 94 ? 12.938 -8.469 -9.406 1 98.38 94 LEU A O 1
ATOM 748 N N . MET A 1 95 ? 12.641 -6.223 -9.297 1 98.12 95 MET A N 1
ATOM 749 C CA . MET A 1 95 ? 12.039 -6.051 -10.617 1 98.12 95 MET A CA 1
ATOM 750 C C . MET A 1 95 ? 12.586 -4.805 -11.305 1 98.12 95 MET A C 1
ATOM 752 O O . MET A 1 95 ? 11.867 -3.816 -11.469 1 98.12 95 MET A O 1
ATOM 756 N N . PRO A 1 96 ? 13.758 -4.879 -11.898 1 96.75 96 PRO A N 1
ATOM 757 C CA . PRO A 1 96 ? 14.406 -3.68 -12.438 1 96.75 96 PRO A CA 1
ATOM 758 C C . PRO A 1 96 ? 13.656 -3.092 -13.633 1 96.75 96 PRO A C 1
ATOM 760 O O . PRO A 1 96 ? 13.742 -1.889 -13.891 1 96.75 96 PRO A O 1
ATOM 763 N N . ALA A 1 97 ? 12.977 -3.916 -14.336 1 91.81 97 ALA A N 1
ATOM 764 C CA . ALA A 1 97 ? 12.266 -3.451 -15.531 1 91.81 97 ALA A CA 1
ATOM 765 C C . ALA A 1 97 ? 10.906 -2.865 -15.164 1 91.81 97 ALA A C 1
ATOM 767 O O . ALA A 1 97 ? 10.188 -2.365 -16.031 1 91.81 97 ALA A O 1
ATOM 768 N N . SER A 1 98 ? 10.594 -2.762 -13.898 1 92.69 98 SER A N 1
ATOM 769 C CA . SER A 1 98 ? 9.289 -2.279 -13.469 1 92.69 98 SER A CA 1
ATOM 770 C C . SER A 1 98 ? 9.266 -0.757 -13.359 1 92.69 98 SER A C 1
ATOM 772 O O . SER A 1 98 ? 10.266 -0.095 -13.672 1 92.69 98 SER A O 1
ATOM 774 N N . GLY A 1 99 ? 8.094 -0.16 -13.055 1 94.94 99 GLY A N 1
ATOM 775 C CA . GLY A 1 99 ? 7.949 1.28 -12.914 1 94.94 99 GLY A CA 1
ATOM 776 C C . GLY A 1 99 ? 8.297 1.789 -11.531 1 94.94 99 GLY A C 1
ATOM 777 O O . GLY A 1 99 ? 8.031 2.949 -11.203 1 94.94 99 GLY A O 1
ATOM 778 N N . PHE A 1 100 ? 8.938 1.008 -10.648 1 97.38 100 PHE A N 1
ATOM 779 C CA . PHE A 1 100 ? 9.234 1.393 -9.273 1 97.38 100 PHE A CA 1
ATOM 780 C C . PHE A 1 100 ? 10.086 2.656 -9.242 1 97.38 100 PHE A C 1
ATOM 782 O O . PHE A 1 100 ? 9.945 3.482 -8.336 1 97.38 100 PHE A O 1
ATOM 789 N N . TRP A 1 101 ? 10.898 2.855 -10.242 1 97.31 101 TRP A N 1
ATOM 790 C CA . TRP A 1 101 ? 11.828 3.982 -10.281 1 97.31 101 TRP A CA 1
ATOM 791 C C . TRP A 1 101 ? 11.07 5.309 -10.234 1 97.31 101 TRP A C 1
ATOM 793 O O . TRP A 1 101 ? 11.625 6.328 -9.828 1 97.31 101 TRP A O 1
ATOM 803 N N . LEU A 1 102 ? 9.852 5.34 -10.648 1 98.38 102 LEU A N 1
ATOM 804 C CA . LEU A 1 102 ? 9.055 6.562 -10.734 1 98.38 102 LEU A CA 1
ATOM 805 C C . LEU A 1 102 ? 8.734 7.102 -9.344 1 98.38 102 LEU A C 1
ATOM 807 O O . LEU A 1 102 ? 8.336 8.258 -9.203 1 98.38 102 LEU A O 1
ATOM 811 N N . VAL A 1 103 ? 8.945 6.281 -8.312 1 98.69 103 VAL A N 1
ATOM 812 C CA . VAL A 1 103 ? 8.648 6.723 -6.953 1 98.69 103 VAL A CA 1
ATOM 813 C C . VAL A 1 103 ? 9.859 7.445 -6.367 1 98.69 103 VAL A C 1
ATOM 815 O O . VAL A 1 103 ? 9.727 8.203 -5.402 1 98.69 103 VAL A O 1
ATOM 818 N N . TYR A 1 104 ? 11.094 7.328 -6.941 1 98.62 104 TYR A N 1
ATOM 819 C CA . TYR A 1 104 ? 12.305 7.941 -6.418 1 98.62 104 TYR A CA 1
ATOM 820 C C . TYR A 1 104 ? 12.156 9.453 -6.328 1 98.62 104 TYR A C 1
ATOM 822 O O . TYR A 1 104 ? 12.516 10.062 -5.32 1 98.62 104 TYR A O 1
ATOM 830 N N . PRO A 1 105 ? 11.633 10.102 -7.41 1 98.44 105 PRO A N 1
ATOM 831 C CA . PRO A 1 105 ? 11.523 11.555 -7.32 1 98.44 105 PRO A CA 1
ATOM 832 C C . PRO A 1 105 ? 10.711 12.016 -6.109 1 98.44 105 PRO A C 1
ATOM 834 O O . PRO A 1 105 ? 11.102 12.961 -5.422 1 98.44 105 PRO A O 1
ATOM 837 N N . ALA A 1 106 ? 9.641 11.367 -5.863 1 98.25 106 ALA A N 1
ATOM 838 C CA . ALA A 1 106 ? 8.805 11.734 -4.719 1 98.25 106 ALA A CA 1
ATOM 839 C C . ALA A 1 106 ? 9.547 11.492 -3.406 1 98.25 106 ALA A C 1
ATOM 841 O O . ALA A 1 106 ? 9.531 12.336 -2.512 1 98.25 106 ALA A O 1
ATOM 842 N N . ALA A 1 107 ? 10.172 10.281 -3.275 1 98.5 107 ALA A N 1
ATOM 843 C CA . ALA A 1 107 ? 10.906 9.938 -2.059 1 98.5 107 ALA A CA 1
ATOM 844 C C . ALA A 1 107 ? 12.023 10.945 -1.786 1 98.5 107 ALA A C 1
ATOM 846 O O . ALA A 1 107 ? 12.141 11.469 -0.677 1 98.5 107 ALA A O 1
ATOM 847 N N . ILE A 1 108 ? 12.773 11.234 -2.773 1 98.06 108 ILE A N 1
ATOM 848 C CA . ILE A 1 108 ? 13.906 12.156 -2.664 1 98.06 108 ILE A CA 1
ATOM 849 C C . ILE A 1 108 ? 13.391 13.57 -2.404 1 98.06 108 ILE A C 1
ATOM 851 O O . ILE A 1 108 ? 13.984 14.32 -1.628 1 98.06 108 ILE A O 1
ATOM 855 N N . GLY A 1 109 ? 12.289 13.938 -3.109 1 96.5 109 GLY A N 1
ATOM 856 C CA . GLY A 1 109 ? 11.68 15.242 -2.869 1 96.5 109 GLY A CA 1
ATOM 857 C C . GLY A 1 109 ? 11.312 15.461 -1.414 1 96.5 109 GLY A C 1
ATOM 858 O O . GLY A 1 109 ? 11.555 16.531 -0.864 1 96.5 109 GLY A O 1
ATOM 859 N N . ILE A 1 110 ? 10.75 14.477 -0.77 1 97 110 ILE A N 1
ATOM 860 C CA . ILE A 1 110 ? 10.375 14.578 0.637 1 97 110 ILE A CA 1
ATOM 861 C C . ILE A 1 110 ? 11.625 14.781 1.49 1 97 110 ILE A C 1
ATOM 863 O O . ILE A 1 110 ? 11.656 15.664 2.352 1 97 110 ILE A O 1
ATOM 867 N N . ILE A 1 111 ? 12.648 14.023 1.22 1 96.5 111 ILE A N 1
ATOM 868 C CA . ILE A 1 111 ? 13.883 14.047 2 1 96.5 111 ILE A CA 1
ATOM 869 C C . ILE A 1 111 ? 14.562 15.406 1.84 1 96.5 111 ILE A C 1
ATOM 871 O O . ILE A 1 111 ? 14.992 16.016 2.824 1 96.5 111 ILE A O 1
ATOM 875 N N . LEU A 1 112 ? 14.586 15.961 0.698 1 94.44 112 LEU A N 1
ATOM 876 C CA . LEU A 1 112 ? 15.281 17.203 0.425 1 94.44 112 LEU A CA 1
ATOM 877 C C . LEU A 1 112 ? 14.516 18.391 0.995 1 94.44 112 LEU A C 1
ATOM 879 O O . LEU A 1 112 ? 15.117 19.375 1.456 1 94.44 112 LEU A O 1
ATOM 883 N N . LYS A 1 113 ? 13.258 18.328 0.864 1 89.88 113 LYS A N 1
ATOM 884 C CA . LYS A 1 113 ? 12.438 19.391 1.41 1 89.88 113 LYS A CA 1
ATOM 885 C C . LYS A 1 113 ? 12.648 19.531 2.916 1 89.88 113 LYS A C 1
ATOM 887 O O . LYS A 1 113 ? 12.711 20.656 3.438 1 89.88 113 LYS A O 1
ATOM 892 N N . ASN A 1 114 ? 12.805 18.422 3.568 1 87.06 114 ASN A N 1
ATOM 893 C CA . ASN A 1 114 ? 13.016 18.453 5.012 1 87.06 114 ASN A CA 1
ATOM 894 C C . ASN A 1 114 ? 14.414 18.953 5.363 1 87.06 114 ASN A C 1
ATOM 896 O O . ASN A 1 114 ? 14.602 19.609 6.391 1 87.06 114 ASN A O 1
ATOM 900 N N . LYS A 1 115 ? 15.359 18.672 4.574 1 85.12 115 LYS A N 1
ATOM 901 C CA . LYS A 1 115 ? 16.719 19.156 4.789 1 85.12 115 LYS A CA 1
ATOM 902 C C . LYS A 1 115 ? 16.781 20.672 4.645 1 85.12 115 LYS A C 1
ATOM 904 O O . LYS A 1 115 ? 17.422 21.359 5.449 1 85.12 115 LYS A O 1
ATOM 909 N N . LYS A 1 116 ? 16.078 21.188 3.781 1 82 116 LYS A N 1
ATOM 910 C CA . LYS A 1 116 ? 16.062 22.625 3.545 1 82 116 LYS A CA 1
ATOM 911 C C . LYS A 1 116 ? 15.391 23.375 4.695 1 82 116 LYS A C 1
ATOM 913 O O . LYS A 1 116 ? 15.836 24.453 5.09 1 82 116 LYS A O 1
ATOM 918 N N . GLN A 1 117 ? 14.422 22.781 5.262 1 76.31 117 GLN A N 1
ATOM 919 C CA . GLN A 1 117 ? 13.688 23.422 6.355 1 76.31 117 GLN A CA 1
ATOM 920 C C . GLN A 1 117 ? 14.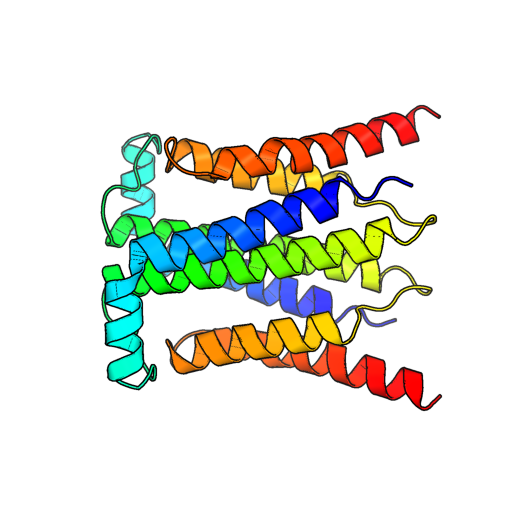5 23.406 7.648 1 76.31 117 GLN A C 1
ATOM 922 O O . GLN A 1 117 ? 14.289 24.234 8.531 1 76.31 117 GLN A O 1
ATOM 927 N N . ARG A 1 118 ? 15.414 22.406 7.734 1 73.75 118 ARG A N 1
ATOM 928 C CA . ARG A 1 118 ? 16.266 22.328 8.914 1 73.75 118 ARG A CA 1
ATOM 929 C C . ARG A 1 118 ? 17.344 23.406 8.891 1 73.75 118 ARG A C 1
ATOM 931 O O . ARG A 1 118 ? 17.766 23.875 9.945 1 73.75 118 ARG A O 1
ATOM 938 N N . PHE A 1 119 ? 17.703 23.875 7.715 1 74.94 119 PHE A N 1
ATOM 939 C CA . PHE A 1 119 ? 18.797 24.828 7.586 1 74.94 119 PHE A CA 1
ATOM 940 C C . PHE A 1 119 ? 18.25 26.25 7.512 1 74.94 119 PHE A C 1
ATOM 942 O O . PHE A 1 119 ? 19.031 27.219 7.574 1 74.94 119 PHE A O 1
ATOM 949 N N . ASN A 1 120 ? 16.938 26.531 7.348 1 65.69 120 ASN A N 1
ATOM 950 C CA . ASN A 1 120 ? 16.359 27.875 7.402 1 65.69 120 ASN A CA 1
ATOM 951 C C . ASN A 1 120 ? 15.906 28.234 8.812 1 65.69 120 ASN A C 1
ATOM 953 O O . ASN A 1 120 ? 16.016 29.391 9.234 1 65.69 120 ASN A O 1
ATOM 957 N N . MET B 1 1 ? -5.551 13.219 22.031 1 60.69 1 MET B N 1
ATOM 958 C CA . MET B 1 1 ? -6.605 12.391 21.453 1 60.69 1 MET B CA 1
ATOM 959 C C . MET B 1 1 ? -6.082 10.992 21.125 1 60.69 1 MET B C 1
ATOM 961 O O . MET B 1 1 ? -4.879 10.805 20.953 1 60.69 1 MET B O 1
ATOM 965 N N . LYS B 1 2 ? -6.863 9.961 21.469 1 79.31 2 LYS B N 1
ATOM 966 C CA . LYS B 1 2 ? -6.488 8.562 21.281 1 79.31 2 LYS B CA 1
ATOM 967 C C . LYS B 1 2 ? -6.117 8.281 19.828 1 79.31 2 LYS B C 1
ATOM 969 O O . LYS B 1 2 ? -6.863 8.625 18.906 1 79.31 2 LYS B O 1
ATOM 974 N N . ARG B 1 3 ? -4.898 7.938 19.5 1 94.19 3 ARG B N 1
ATOM 975 C CA . ARG B 1 3 ? -4.352 7.621 18.188 1 94.19 3 ARG B CA 1
ATOM 976 C C . ARG B 1 3 ? -4.488 6.137 17.875 1 94.19 3 ARG B C 1
ATOM 978 O O . ARG B 1 3 ? -3.535 5.5 17.438 1 94.19 3 ARG B O 1
ATOM 985 N N . TRP B 1 4 ? -5.707 5.648 18.266 1 95.12 4 TRP B N 1
ATOM 986 C CA . TRP B 1 4 ? -5.879 4.199 18.234 1 95.12 4 TRP B CA 1
ATOM 987 C C . TRP B 1 4 ? -5.945 3.693 16.797 1 95.12 4 TRP B C 1
ATOM 989 O O . TRP B 1 4 ? -5.57 2.555 16.516 1 95.12 4 TRP B O 1
ATOM 999 N N . ILE B 1 5 ? -6.414 4.492 15.875 1 97.19 5 ILE B N 1
ATOM 1000 C CA . ILE B 1 5 ? -6.559 4.066 14.484 1 97.19 5 ILE B CA 1
ATOM 1001 C C . ILE B 1 5 ? -5.184 3.77 13.891 1 97.19 5 ILE B C 1
ATOM 1003 O O . ILE B 1 5 ? -4.965 2.697 13.32 1 97.19 5 ILE B O 1
ATOM 1007 N N . SER B 1 6 ? -4.254 4.75 14.008 1 97.81 6 SER B N 1
ATOM 1008 C CA . SER B 1 6 ? -2.912 4.543 13.477 1 97.81 6 SER B CA 1
ATOM 1009 C C . SER B 1 6 ? -2.205 3.398 14.195 1 97.81 6 SER B C 1
ATOM 1011 O O . SER B 1 6 ? -1.533 2.582 13.562 1 97.81 6 SER B O 1
ATOM 1013 N N . LYS B 1 7 ? -2.355 3.27 15.547 1 98.06 7 LYS B N 1
ATOM 1014 C CA . LYS B 1 7 ? -1.725 2.189 16.297 1 98.06 7 LYS B CA 1
ATOM 1015 C C . LYS B 1 7 ? -2.262 0.83 15.867 1 98.06 7 LYS B C 1
ATOM 1017 O O . LYS B 1 7 ? -1.502 -0.136 15.75 1 98.06 7 LYS B O 1
ATOM 1022 N N . TRP B 1 8 ? -3.557 0.761 15.664 1 98.56 8 TRP B N 1
ATOM 1023 C CA . TRP B 1 8 ? -4.172 -0.462 15.156 1 98.56 8 TRP B CA 1
ATOM 1024 C C . TRP B 1 8 ? -3.613 -0.833 13.789 1 98.56 8 TRP B C 1
ATOM 1026 O O . TRP B 1 8 ? -3.258 -1.988 13.547 1 98.56 8 TRP B O 1
ATOM 1036 N N . LEU B 1 9 ? -3.482 0.149 12.906 1 98.69 9 LEU B N 1
ATOM 1037 C CA . LEU B 1 9 ? -2.99 -0.117 11.562 1 98.69 9 LEU B CA 1
ATOM 1038 C C . LEU B 1 9 ? -1.512 -0.49 11.586 1 98.69 9 LEU B C 1
ATOM 1040 O O . LEU B 1 9 ? -1.056 -1.295 10.773 1 98.69 9 LEU B O 1
ATOM 1044 N N . ILE B 1 10 ? -0.753 0.084 12.547 1 98.62 10 ILE B N 1
ATOM 1045 C CA . ILE B 1 10 ? 0.641 -0.307 12.719 1 98.62 10 ILE B CA 1
ATOM 1046 C C . ILE B 1 10 ? 0.717 -1.771 13.148 1 98.62 10 ILE B C 1
ATOM 1048 O O . ILE B 1 10 ? 1.537 -2.533 12.625 1 98.62 10 ILE B O 1
ATOM 1052 N N . PHE B 1 11 ? -0.147 -2.115 14.07 1 98.62 11 PHE B N 1
ATOM 1053 C CA . PHE B 1 11 ? -0.24 -3.506 14.5 1 98.62 11 PHE B CA 1
ATOM 1054 C C . PHE B 1 11 ? -0.591 -4.41 13.328 1 98.62 11 PHE B C 1
ATOM 1056 O O . PHE B 1 11 ? 0.071 -5.426 13.094 1 98.62 11 PHE B O 1
ATOM 1063 N N . VAL B 1 12 ? -1.563 -4.098 12.508 1 98.62 12 VAL B N 1
ATOM 1064 C CA . VAL B 1 12 ? -2.035 -4.898 11.383 1 98.62 12 VAL B CA 1
ATOM 1065 C C . VAL B 1 12 ? -0.938 -5.004 10.328 1 98.62 12 VAL B C 1
ATOM 1067 O O . VAL B 1 12 ? -0.662 -6.09 9.812 1 98.62 12 VAL B O 1
ATOM 1070 N N . SER B 1 13 ? -0.308 -3.871 9.945 1 98.62 13 SER B N 1
ATOM 1071 C CA . SER B 1 13 ? 0.716 -3.867 8.906 1 98.62 13 SER B CA 1
ATOM 1072 C C . SER B 1 13 ? 1.945 -4.66 9.336 1 98.62 13 SER B C 1
ATOM 1074 O O . SER B 1 13 ? 2.535 -5.387 8.531 1 98.62 13 SER B O 1
ATOM 1076 N N . THR B 1 14 ? 2.369 -4.57 10.602 1 98.5 14 THR B N 1
ATOM 1077 C CA . THR B 1 14 ? 3.479 -5.352 11.133 1 98.5 14 THR B CA 1
ATOM 1078 C C . THR B 1 14 ? 3.139 -6.84 11.133 1 98.5 14 THR B C 1
ATOM 1080 O O . THR B 1 14 ? 3.943 -7.664 10.695 1 98.5 14 THR B O 1
ATOM 1083 N N . GLY B 1 15 ? 1.975 -7.168 11.695 1 98.25 15 GLY B N 1
ATOM 1084 C CA . GLY B 1 15 ? 1.518 -8.547 11.672 1 98.25 15 GLY B CA 1
ATOM 1085 C C . GLY B 1 15 ? 1.455 -9.133 10.273 1 98.25 15 GLY B C 1
ATOM 1086 O O . GLY B 1 15 ? 1.861 -10.273 10.047 1 98.25 15 GLY B O 1
ATOM 1087 N N . HIS B 1 16 ? 0.958 -8.367 9.281 1 98.25 16 HIS B N 1
ATOM 1088 C CA . HIS B 1 16 ? 0.89 -8.797 7.887 1 98.25 16 HIS B CA 1
ATOM 1089 C C . HIS B 1 16 ? 2.271 -9.164 7.352 1 98.25 16 HIS B C 1
ATOM 1091 O O . HIS B 1 16 ? 2.43 -10.172 6.664 1 98.25 16 HIS B O 1
ATOM 1097 N N . THR B 1 17 ? 3.248 -8.297 7.629 1 98.06 17 THR B N 1
ATOM 1098 C CA . THR B 1 17 ? 4.609 -8.547 7.172 1 98.06 17 THR B CA 1
ATOM 1099 C C . THR B 1 17 ? 5.168 -9.82 7.789 1 98.06 17 THR B C 1
ATOM 1101 O O . THR B 1 17 ? 5.797 -10.625 7.098 1 98.06 17 THR B O 1
ATOM 1104 N N . ILE B 1 18 ? 4.926 -10.031 9.055 1 98.06 18 ILE B N 1
ATOM 1105 C CA . ILE B 1 18 ? 5.363 -11.25 9.742 1 98.06 18 ILE B CA 1
ATOM 1106 C C . ILE B 1 18 ? 4.711 -12.469 9.094 1 98.06 18 ILE B C 1
ATOM 1108 O O . ILE B 1 18 ? 5.383 -13.461 8.805 1 98.06 18 ILE B O 1
ATOM 1112 N N . VAL B 1 19 ? 3.395 -12.406 8.875 1 97.62 19 VAL B N 1
ATOM 1113 C CA . VAL B 1 19 ? 2.664 -13.492 8.227 1 97.62 19 VAL B CA 1
ATOM 1114 C C . VAL B 1 19 ? 3.238 -13.734 6.832 1 97.62 19 VAL B C 1
ATOM 1116 O O . VAL B 1 19 ? 3.311 -14.883 6.379 1 97.62 19 VAL B O 1
ATOM 1119 N N . GLY B 1 20 ? 3.652 -12.664 6.109 1 97.44 20 GLY B N 1
ATOM 1120 C CA . GLY B 1 20 ? 4.305 -12.82 4.816 1 97.44 20 GLY B CA 1
ATOM 1121 C C . GLY B 1 20 ? 5.555 -13.68 4.883 1 97.44 20 GLY B C 1
ATOM 1122 O O . GLY B 1 20 ? 5.738 -14.578 4.066 1 97.44 20 GLY B O 1
ATOM 1123 N N . PHE B 1 21 ? 6.383 -13.469 5.852 1 97.75 21 PHE B N 1
ATOM 1124 C CA . PHE B 1 21 ? 7.617 -14.234 5.992 1 97.75 21 PHE B CA 1
ATOM 1125 C C . PHE B 1 21 ? 7.32 -15.68 6.371 1 97.75 21 PHE B C 1
ATOM 1127 O O . PHE B 1 21 ? 8.062 -16.594 6 1 97.75 21 PHE B O 1
ATOM 1134 N N . LEU B 1 22 ? 6.203 -15.922 7.051 1 97.44 22 LEU B N 1
ATOM 1135 C CA . LEU B 1 22 ? 5.82 -17.281 7.422 1 97.44 22 LEU B CA 1
ATOM 1136 C C . LEU B 1 22 ? 5.242 -18.031 6.223 1 97.44 22 LEU B C 1
ATOM 1138 O O . LEU B 1 22 ? 5.539 -19.203 6.016 1 97.44 22 LEU B O 1
ATOM 1142 N N . LEU B 1 23 ? 4.43 -17.375 5.445 1 96.62 23 LEU B N 1
ATOM 1143 C CA . LEU B 1 23 ? 3.729 -17.984 4.328 1 96.62 23 LEU B CA 1
ATOM 1144 C C . LEU B 1 23 ? 4.672 -18.203 3.146 1 96.62 23 LEU B C 1
ATOM 1146 O O . LEU B 1 23 ? 4.562 -19.203 2.436 1 96.62 23 LEU B O 1
ATOM 1150 N N . PHE B 1 24 ? 5.57 -17.203 2.955 1 98.12 24 PHE B N 1
ATOM 1151 C CA . PHE B 1 24 ? 6.418 -17.219 1.768 1 98.12 24 PHE B CA 1
ATOM 1152 C C . PHE B 1 24 ? 7.883 -17.391 2.15 1 98.12 24 PHE B C 1
ATOM 1154 O O . PHE B 1 24 ? 8.773 -17.016 1.383 1 98.12 24 PHE B O 1
ATOM 1161 N N . GLY B 1 25 ? 8.148 -17.922 3.262 1 97.94 25 GLY B N 1
ATOM 1162 C CA . GLY B 1 25 ? 9.5 -18 3.791 1 97.94 25 GLY B CA 1
ATOM 1163 C C . GLY B 1 25 ? 10.469 -18.688 2.844 1 97.94 25 GLY B C 1
ATOM 1164 O O . GLY B 1 25 ? 11.57 -18.188 2.596 1 97.94 25 GLY B O 1
ATOM 1165 N N . ASN B 1 26 ? 10.07 -19.781 2.301 1 98.19 26 ASN B N 1
ATOM 1166 C CA . ASN B 1 26 ? 10.922 -20.531 1.395 1 98.19 26 ASN B CA 1
ATOM 1167 C C . ASN B 1 26 ? 11.203 -19.766 0.108 1 98.19 26 ASN B C 1
ATOM 1169 O O . ASN B 1 26 ? 12.32 -19.781 -0.405 1 98.19 26 ASN B O 1
ATOM 1173 N N . ILE B 1 27 ? 10.211 -19.141 -0.352 1 98.56 27 ILE B N 1
ATOM 1174 C CA . ILE B 1 27 ? 10.352 -18.344 -1.572 1 98.56 27 ILE B CA 1
ATOM 1175 C C . ILE B 1 27 ? 11.312 -17.188 -1.328 1 98.56 27 ILE B C 1
ATOM 1177 O O . ILE B 1 27 ? 12.227 -16.953 -2.119 1 98.56 27 ILE B O 1
ATOM 1181 N N . TYR B 1 28 ? 11.125 -16.5 -0.23 1 98.5 28 TYR B N 1
ATOM 1182 C CA . TYR B 1 28 ? 11.992 -15.375 0.098 1 98.5 28 TYR B CA 1
ATOM 1183 C C . TYR B 1 28 ? 13.43 -15.836 0.299 1 98.5 28 TYR B C 1
ATOM 1185 O O . TYR B 1 28 ? 14.375 -15.156 -0.112 1 98.5 28 TYR B O 1
ATOM 1193 N N . MET B 1 29 ? 13.562 -16.938 0.936 1 98.19 29 MET B N 1
ATOM 1194 C CA . MET B 1 29 ? 14.906 -17.469 1.154 1 98.19 29 MET B CA 1
ATOM 1195 C C . MET B 1 29 ? 15.586 -17.781 -0.173 1 98.19 29 MET B C 1
ATOM 1197 O O . MET B 1 29 ? 16.75 -17.453 -0.37 1 98.19 29 MET B O 1
ATOM 1201 N N . GLN B 1 30 ? 14.906 -18.391 -1.017 1 98.19 30 GLN B N 1
ATOM 1202 C CA . GLN B 1 30 ? 15.453 -18.703 -2.332 1 98.19 30 GLN B CA 1
ATOM 1203 C C . GLN B 1 30 ? 15.82 -17.422 -3.09 1 98.19 30 GLN B C 1
ATOM 1205 O O . GLN B 1 30 ? 16.875 -17.359 -3.721 1 98.19 30 GLN B O 1
ATOM 1210 N N . MET B 1 31 ? 14.93 -16.484 -3.076 1 98.12 31 MET B N 1
ATOM 1211 C CA . MET B 1 31 ? 15.211 -15.203 -3.721 1 98.12 31 MET B CA 1
ATOM 1212 C C . MET B 1 31 ? 16.469 -14.562 -3.137 1 98.12 31 MET B C 1
ATOM 1214 O O . MET B 1 31 ? 17.297 -14.031 -3.875 1 98.12 31 MET B O 1
ATOM 1218 N N . PHE B 1 32 ? 16.578 -14.609 -1.812 1 97.69 32 PHE B N 1
ATOM 1219 C CA . PHE B 1 32 ? 17.719 -14.031 -1.12 1 97.69 32 PHE B CA 1
ATOM 1220 C C . PHE B 1 32 ? 19.016 -14.727 -1.531 1 97.69 32 PHE B C 1
ATOM 1222 O O . PHE B 1 32 ? 20.016 -14.078 -1.835 1 97.69 32 PHE B O 1
ATOM 1229 N N . LEU B 1 33 ? 18.984 -16.016 -1.575 1 97.56 33 LEU B N 1
ATOM 1230 C CA . LEU B 1 33 ? 20.141 -16.812 -1.924 1 97.56 33 LEU B CA 1
ATOM 1231 C C . LEU B 1 33 ? 20.547 -16.594 -3.377 1 97.56 33 LEU B C 1
ATOM 1233 O O . LEU B 1 33 ? 21.719 -16.719 -3.727 1 97.56 33 LEU B O 1
ATOM 1237 N N . ASN B 1 34 ? 19.641 -16.203 -4.133 1 97.62 34 ASN B N 1
ATOM 1238 C CA . ASN B 1 34 ? 19.906 -15.938 -5.543 1 97.62 34 ASN B CA 1
ATOM 1239 C C . ASN B 1 34 ? 20.359 -14.5 -5.77 1 97.62 34 ASN B C 1
ATOM 1241 O O . ASN B 1 34 ? 20.484 -14.055 -6.91 1 97.62 34 ASN B O 1
ATOM 1245 N N . GLY B 1 35 ? 20.469 -13.688 -4.738 1 97.06 35 GLY B N 1
ATOM 1246 C CA . GLY B 1 35 ? 21.031 -12.344 -4.84 1 97.06 35 GLY B CA 1
ATOM 1247 C C . GLY B 1 35 ? 19.969 -11.266 -4.984 1 97.06 35 GLY B C 1
ATOM 1248 O O . GLY B 1 35 ? 20.297 -10.094 -5.199 1 97.06 35 GLY B O 1
ATOM 1249 N N . LEU B 1 36 ? 18.688 -11.531 -5.023 1 97.75 36 LEU B N 1
ATOM 1250 C CA . LEU B 1 36 ? 17.516 -10.664 -4.988 1 97.75 36 LEU B CA 1
ATOM 1251 C C . LEU B 1 36 ? 17.312 -9.977 -6.332 1 97.75 36 LEU B C 1
ATOM 1253 O O . LEU B 1 36 ? 16.172 -9.656 -6.703 1 97.75 36 LEU B O 1
ATOM 1257 N N . PHE B 1 37 ? 18.484 -9.82 -7.078 1 98.12 37 PHE B N 1
ATOM 1258 C CA . PHE B 1 37 ? 18.391 -9.055 -8.32 1 98.12 37 PHE B CA 1
ATOM 1259 C C . PHE B 1 37 ? 17.562 -9.797 -9.359 1 98.12 37 PHE B C 1
ATOM 1261 O O . PHE B 1 37 ? 17.891 -10.922 -9.734 1 98.12 37 PHE B O 1
ATOM 1268 N N . LYS B 1 38 ? 16.469 -9.156 -9.859 1 98.31 38 LYS B N 1
ATOM 1269 C CA . LYS B 1 38 ? 15.609 -9.688 -10.906 1 98.31 38 LYS B CA 1
ATOM 1270 C C . LYS B 1 38 ? 15.086 -11.078 -10.539 1 98.31 38 LYS B C 1
ATOM 1272 O O . LYS B 1 38 ? 15.078 -11.984 -11.375 1 98.31 38 LYS B O 1
ATOM 1277 N N . THR B 1 39 ? 14.641 -11.227 -9.258 1 98.38 39 THR B N 1
ATOM 1278 C CA . THR B 1 39 ? 14.234 -12.547 -8.797 1 98.38 39 THR B CA 1
ATOM 1279 C C . THR B 1 39 ? 12.727 -12.727 -8.922 1 98.38 39 THR B C 1
ATOM 1281 O O . THR B 1 39 ? 12.211 -13.836 -8.758 1 98.38 39 THR B O 1
ATOM 1284 N N . VAL B 1 40 ? 11.969 -11.75 -9.234 1 98.31 40 VAL B N 1
ATOM 1285 C CA . VAL B 1 40 ? 10.547 -11.898 -9.523 1 98.31 40 VAL B CA 1
ATOM 1286 C C . VAL B 1 40 ? 10.352 -12.328 -10.969 1 98.31 40 VAL B C 1
ATOM 1288 O O . VAL B 1 40 ? 10.219 -11.484 -11.867 1 98.31 40 VAL B O 1
ATOM 1291 N N . ASN B 1 41 ? 10.359 -13.578 -11.141 1 97.38 41 ASN B N 1
ATOM 1292 C CA . ASN B 1 41 ? 10.359 -14.133 -12.492 1 97.38 41 ASN B CA 1
ATOM 1293 C C . ASN B 1 41 ? 9.328 -15.25 -12.648 1 97.38 41 ASN B C 1
ATOM 1295 O O . ASN B 1 41 ? 9.336 -15.969 -13.648 1 97.38 41 ASN B O 1
ATOM 1299 N N . SER B 1 42 ? 8.461 -15.469 -11.742 1 97.94 42 SER B N 1
ATOM 1300 C CA . SER B 1 42 ? 7.352 -16.422 -11.766 1 97.94 42 SER B CA 1
ATOM 1301 C C . SER B 1 42 ? 6.137 -15.875 -11.023 1 97.94 42 SER B C 1
ATOM 1303 O O . SER B 1 42 ? 6.258 -14.93 -10.242 1 97.94 42 SER B O 1
ATOM 1305 N N . PRO B 1 43 ? 4.977 -16.453 -11.297 1 97.88 43 PRO B N 1
ATOM 1306 C CA . PRO B 1 43 ? 3.795 -16.016 -10.555 1 97.88 43 PRO B CA 1
ATOM 1307 C C . PRO B 1 43 ? 3.955 -16.156 -9.047 1 97.88 43 PRO B C 1
ATOM 1309 O O . PRO B 1 43 ? 3.5 -15.305 -8.281 1 97.88 43 PRO B O 1
ATOM 1312 N N . SER B 1 44 ? 4.66 -17.203 -8.664 1 98.19 44 SER B N 1
ATOM 1313 C CA . SER B 1 44 ? 4.844 -17.438 -7.234 1 98.19 44 SER B CA 1
ATOM 1314 C C . SER B 1 44 ? 5.727 -16.359 -6.609 1 98.19 44 SER B C 1
ATOM 1316 O O . SER B 1 44 ? 5.402 -15.82 -5.551 1 98.19 44 SER B O 1
ATOM 1318 N N . THR B 1 45 ? 6.816 -16.062 -7.262 1 98.62 45 THR B N 1
ATOM 1319 C CA . THR B 1 45 ? 7.699 -15.031 -6.723 1 98.62 45 THR B CA 1
ATOM 1320 C C . THR B 1 45 ? 7.039 -13.656 -6.805 1 98.62 45 THR B C 1
ATOM 1322 O O . THR B 1 45 ? 7.262 -12.805 -5.941 1 98.62 45 THR B O 1
ATOM 1325 N N . ALA B 1 46 ? 6.207 -13.508 -7.82 1 98.5 46 ALA B N 1
ATOM 1326 C CA . ALA B 1 46 ? 5.461 -12.258 -7.934 1 98.5 46 ALA B CA 1
ATOM 1327 C C . ALA B 1 46 ? 4.457 -12.117 -6.797 1 98.5 46 ALA B C 1
ATOM 1329 O O . ALA B 1 46 ? 4.367 -11.055 -6.168 1 98.5 46 ALA B O 1
ATOM 1330 N N . ALA B 1 47 ? 3.736 -13.148 -6.586 1 98.44 47 ALA B N 1
ATOM 1331 C CA . ALA B 1 47 ? 2.768 -13.141 -5.492 1 98.44 47 ALA B CA 1
ATOM 1332 C C . ALA B 1 47 ? 3.447 -12.828 -4.16 1 98.44 47 ALA B C 1
ATOM 1334 O O . ALA B 1 47 ? 2.969 -11.992 -3.389 1 98.44 47 ALA B O 1
ATOM 1335 N N . ALA B 1 48 ? 4.57 -13.438 -3.916 1 98.62 48 ALA B N 1
ATOM 1336 C CA . ALA B 1 48 ? 5.312 -13.242 -2.674 1 98.62 48 ALA B CA 1
ATOM 1337 C C . ALA B 1 48 ? 5.836 -11.812 -2.568 1 98.62 48 ALA B C 1
ATOM 1339 O O . ALA B 1 48 ? 5.727 -11.18 -1.516 1 98.62 48 ALA B O 1
ATOM 1340 N N . ALA B 1 49 ? 6.402 -11.32 -3.59 1 98.56 49 ALA B N 1
ATOM 1341 C CA . ALA B 1 49 ? 6.988 -9.977 -3.598 1 98.56 49 ALA B CA 1
ATOM 1342 C C . ALA B 1 49 ? 5.922 -8.914 -3.363 1 98.56 49 ALA B C 1
ATOM 1344 O O . ALA B 1 49 ? 6.09 -8.039 -2.512 1 98.56 49 ALA B O 1
ATOM 1345 N N . TRP B 1 50 ? 4.816 -9.008 -4.105 1 98.56 50 TRP B N 1
ATOM 1346 C CA . TRP B 1 50 ? 3.773 -7.992 -3.994 1 98.56 50 TRP B CA 1
ATOM 1347 C C . TRP B 1 50 ? 3.084 -8.062 -2.635 1 98.56 50 TRP B C 1
ATOM 1349 O O . TRP B 1 50 ? 2.664 -7.039 -2.092 1 98.56 50 TRP B O 1
ATOM 1359 N N . PHE B 1 51 ? 3 -9.281 -2.037 1 98.62 51 PHE B N 1
ATOM 1360 C CA . PHE B 1 51 ? 2.473 -9.422 -0.685 1 98.62 51 PHE B CA 1
ATOM 1361 C C . PHE B 1 51 ? 3.334 -8.648 0.312 1 98.62 51 PHE B C 1
ATOM 1363 O O . PHE B 1 51 ? 2.812 -7.906 1.146 1 98.62 51 PHE B O 1
ATOM 1370 N N . LEU B 1 52 ? 4.605 -8.797 0.225 1 98.62 52 LEU B N 1
ATOM 1371 C CA . LEU B 1 52 ? 5.547 -8.125 1.117 1 98.62 52 LEU B CA 1
ATOM 1372 C C . LEU B 1 52 ? 5.512 -6.617 0.916 1 98.62 52 LEU B C 1
ATOM 1374 O O . LEU B 1 52 ? 5.445 -5.859 1.886 1 98.62 52 LEU B O 1
ATOM 1378 N N . LEU B 1 53 ? 5.57 -6.219 -0.302 1 98.62 53 LEU B N 1
ATOM 1379 C CA . LEU B 1 53 ? 5.582 -4.797 -0.627 1 98.62 53 LEU B CA 1
ATOM 1380 C C . LEU B 1 53 ? 4.293 -4.125 -0.17 1 98.62 53 LEU B C 1
ATOM 1382 O O . LEU B 1 53 ? 4.309 -2.971 0.267 1 98.62 53 LEU B O 1
ATOM 1386 N N . PHE B 1 54 ? 3.135 -4.793 -0.339 1 98.69 54 PHE B N 1
ATOM 1387 C CA . PHE B 1 54 ? 1.866 -4.277 0.161 1 98.69 54 PHE B CA 1
ATOM 1388 C C . PHE B 1 54 ? 1.944 -4.004 1.657 1 98.69 54 PHE B C 1
ATOM 1390 O O . PHE B 1 54 ? 1.469 -2.971 2.131 1 98.69 54 PHE B O 1
ATOM 1397 N N . GLY B 1 55 ? 2.562 -4.934 2.43 1 98.56 55 GLY B N 1
ATOM 1398 C CA . GLY B 1 55 ? 2.713 -4.762 3.865 1 98.56 55 GLY B CA 1
ATOM 1399 C C . GLY B 1 55 ? 3.527 -3.537 4.238 1 98.56 55 GLY B C 1
ATOM 1400 O O . GLY B 1 55 ? 3.16 -2.795 5.148 1 98.56 55 GLY B O 1
ATOM 1401 N N . PHE B 1 56 ? 4.59 -3.371 3.574 1 98.56 56 PHE B N 1
ATOM 1402 C CA . PHE B 1 56 ? 5.43 -2.207 3.826 1 98.56 56 PHE B CA 1
ATOM 1403 C C . PHE B 1 56 ? 4.684 -0.919 3.498 1 98.56 56 PHE B C 1
ATOM 1405 O O . PHE B 1 56 ? 4.816 0.08 4.207 1 98.56 56 PHE B O 1
ATOM 1412 N N . LEU B 1 57 ? 3.975 -0.972 2.383 1 98.81 57 LEU B N 1
ATOM 1413 C CA . LEU B 1 57 ? 3.211 0.211 2.002 1 98.81 57 LEU B CA 1
ATOM 1414 C C . LEU B 1 57 ? 2.127 0.514 3.031 1 98.81 57 LEU B C 1
ATOM 1416 O O . LEU B 1 57 ? 1.887 1.677 3.361 1 98.81 57 LEU B O 1
ATOM 1420 N N . LEU B 1 58 ? 1.479 -0.531 3.525 1 98.81 58 LEU B N 1
ATOM 1421 C CA . LEU B 1 58 ? 0.482 -0.361 4.578 1 98.81 58 LEU B CA 1
ATOM 1422 C C . LEU B 1 58 ? 1.111 0.24 5.832 1 98.81 58 LEU B C 1
ATOM 1424 O O . LEU B 1 58 ? 0.472 1.022 6.539 1 98.81 58 LEU B O 1
ATOM 1428 N N . PHE B 1 59 ? 2.322 -0.115 6.109 1 98.75 59 PHE B N 1
ATOM 1429 C CA . PHE B 1 59 ? 3.049 0.47 7.23 1 98.75 59 PHE B CA 1
ATOM 1430 C C . PHE B 1 59 ? 3.24 1.969 7.031 1 98.75 59 PHE B C 1
ATOM 1432 O O . PHE B 1 59 ? 3.078 2.752 7.969 1 98.75 59 PHE B O 1
ATOM 1439 N N . ILE B 1 60 ? 3.529 2.342 5.855 1 98.81 60 ILE B N 1
ATOM 1440 C CA . ILE B 1 60 ? 3.709 3.752 5.523 1 98.81 60 ILE B CA 1
ATOM 1441 C C . ILE B 1 60 ? 2.383 4.492 5.68 1 98.81 60 ILE B C 1
ATOM 1443 O O . ILE B 1 60 ? 2.34 5.594 6.234 1 98.81 60 ILE B O 1
ATOM 1447 N N . VAL B 1 61 ? 1.271 3.879 5.191 1 98.75 61 VAL B N 1
ATOM 1448 C CA . VAL B 1 61 ? -0.062 4.438 5.387 1 98.75 61 VAL B CA 1
ATOM 1449 C C . VAL B 1 61 ? -0.314 4.664 6.875 1 98.75 61 VAL B C 1
ATOM 1451 O O . VAL B 1 61 ? -0.792 5.727 7.277 1 98.75 61 VAL B O 1
ATOM 1454 N N . SER B 1 62 ? 0.037 3.648 7.707 1 98.56 62 SER B N 1
ATOM 1455 C CA . SER B 1 62 ? -0.184 3.727 9.148 1 98.56 62 SER B CA 1
ATOM 1456 C C . SER B 1 62 ? 0.552 4.914 9.758 1 98.56 62 SER B C 1
ATOM 1458 O O . SER B 1 62 ? -0.001 5.633 10.586 1 98.56 62 SER B O 1
ATOM 1460 N N . PHE B 1 63 ? 1.731 5.168 9.312 1 97.75 63 PHE B N 1
ATOM 1461 C CA . PHE B 1 63 ? 2.533 6.258 9.859 1 97.75 63 PHE B CA 1
ATOM 1462 C C . PHE B 1 63 ? 2.004 7.609 9.383 1 97.75 63 PHE B C 1
ATOM 1464 O O . PHE B 1 63 ? 2.045 8.594 10.125 1 97.75 63 PHE B O 1
ATOM 1471 N N . LEU B 1 64 ? 1.594 7.672 8.172 1 98 64 LEU B N 1
ATOM 1472 C CA . LEU B 1 64 ? 1.007 8.914 7.676 1 98 64 LEU B CA 1
ATOM 1473 C C . LEU B 1 64 ? -0.244 9.273 8.469 1 98 64 LEU B C 1
ATOM 1475 O O . LEU B 1 64 ? -0.448 10.445 8.812 1 98 64 LEU B O 1
ATOM 1479 N N . ILE B 1 65 ? -1.051 8.289 8.75 1 97.62 65 ILE B N 1
ATOM 1480 C CA . ILE B 1 65 ? -2.244 8.531 9.555 1 97.62 65 ILE B CA 1
ATOM 1481 C C . ILE B 1 65 ? -1.84 8.961 10.969 1 97.62 65 ILE B C 1
ATOM 1483 O O . ILE B 1 65 ? -2.463 9.844 11.555 1 97.62 65 ILE B O 1
ATOM 1487 N N . LEU B 1 66 ? -0.771 8.383 11.5 1 96.94 66 LEU B N 1
ATOM 1488 C CA . LEU B 1 66 ? -0.256 8.758 12.812 1 96.94 66 LEU B CA 1
ATOM 1489 C C . LEU B 1 66 ? 0.16 10.227 12.828 1 96.94 66 LEU B C 1
ATOM 1491 O O . LEU B 1 66 ? -0.128 10.945 13.789 1 96.94 66 LEU B O 1
ATOM 1495 N N . ILE B 1 67 ? 0.821 10.641 11.766 1 95 67 ILE B N 1
ATOM 1496 C CA . ILE B 1 67 ? 1.27 12.023 11.648 1 95 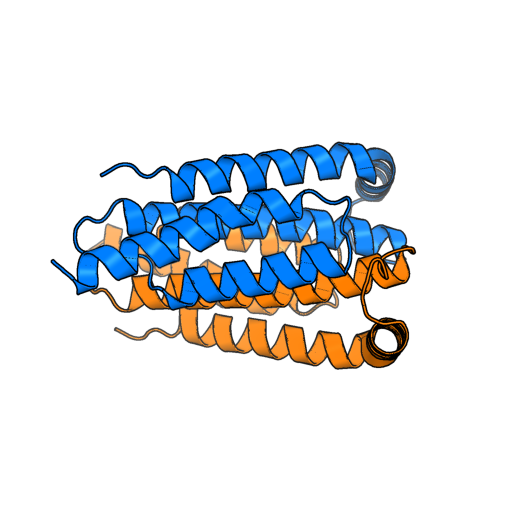67 ILE B CA 1
ATOM 1497 C C . ILE B 1 67 ? 0.066 12.969 11.688 1 95 67 ILE B C 1
ATOM 1499 O O . ILE B 1 67 ? 0.094 13.992 12.367 1 95 67 ILE B O 1
ATOM 1503 N N . ILE B 1 68 ? -1.025 12.609 11.008 1 93.88 68 ILE B N 1
ATOM 1504 C CA . ILE B 1 68 ? -2.229 13.438 10.961 1 93.88 68 ILE B CA 1
ATOM 1505 C C . ILE B 1 68 ? -2.932 13.406 12.312 1 93.88 68 ILE B C 1
ATOM 1507 O O . ILE B 1 68 ? -3.373 14.438 12.82 1 93.88 68 ILE B O 1
ATOM 1511 N N . GLU B 1 69 ? -2.973 12.234 12.93 1 92.69 69 GLU B N 1
ATOM 1512 C CA . GLU B 1 69 ? -3.652 12.062 14.203 1 92.69 69 GLU B CA 1
ATOM 1513 C C . GLU B 1 69 ? -2.943 12.828 15.312 1 92.69 69 GLU B C 1
ATOM 1515 O O . GLU B 1 69 ? -3.568 13.227 16.297 1 92.69 69 GLU B O 1
ATOM 1520 N N . LYS B 1 70 ? -1.647 13.023 15.141 1 92.12 70 LYS B N 1
ATOM 1521 C CA . LYS B 1 70 ? -0.869 13.719 16.156 1 92.12 70 LYS B CA 1
ATOM 1522 C C . LYS B 1 70 ? -1.162 15.211 16.141 1 92.12 70 LYS B C 1
ATOM 1524 O O . LYS B 1 70 ? -0.867 15.914 17.109 1 92.12 70 LYS B O 1
ATOM 1529 N N . ASP B 1 71 ? -1.662 15.664 15.047 1 86.81 71 ASP B N 1
ATOM 1530 C CA . ASP B 1 71 ? -1.981 17.078 14.93 1 86.81 71 ASP B CA 1
ATOM 1531 C C . ASP B 1 71 ? -3.438 17.359 15.305 1 86.81 71 ASP B C 1
ATOM 1533 O O . ASP B 1 71 ? -4.355 16.875 14.641 1 86.81 71 ASP B O 1
ATOM 1537 N N . ASP B 1 72 ? -3.641 18.156 16.297 1 83.19 72 ASP B N 1
ATOM 1538 C CA . ASP B 1 72 ? -4.973 18.422 16.828 1 83.19 72 ASP B CA 1
ATOM 1539 C C . ASP B 1 72 ? -5.809 19.234 15.844 1 83.19 72 ASP B C 1
ATOM 1541 O O . ASP B 1 72 ? -7.039 19.25 15.938 1 83.19 72 ASP B O 1
ATOM 1545 N N . ALA B 1 73 ? -5.113 19.906 14.914 1 85.19 73 ALA B N 1
ATOM 1546 C CA . ALA B 1 73 ? -5.816 20.781 13.984 1 85.19 73 ALA B CA 1
ATOM 1547 C C . ALA B 1 73 ? -6.207 20.031 12.711 1 85.19 73 ALA B C 1
ATOM 1549 O O . ALA B 1 73 ? -6.922 20.578 11.859 1 85.19 73 ALA B O 1
ATOM 1550 N N . LEU B 1 74 ? -5.73 18.812 12.625 1 86.38 74 LEU B N 1
ATOM 1551 C CA . LEU B 1 74 ? -5.98 18.062 11.398 1 86.38 74 LEU B CA 1
ATOM 1552 C C . LEU B 1 74 ? -6.75 16.781 11.703 1 86.38 74 LEU B C 1
ATOM 1554 O O . LEU B 1 74 ? -6.629 16.219 12.797 1 86.38 74 LEU B O 1
ATOM 1558 N N . GLU B 1 75 ? -7.559 16.359 10.742 1 90 75 GLU B N 1
ATOM 1559 C CA . GLU B 1 75 ? -8.266 15.094 10.797 1 90 75 GLU B CA 1
ATOM 1560 C C . GLU B 1 75 ? -8.078 14.305 9.5 1 90 75 GLU B C 1
ATOM 1562 O O . GLU B 1 75 ? -7.965 14.891 8.422 1 90 75 GLU B O 1
ATOM 1567 N N . VAL B 1 76 ? -7.977 12.992 9.703 1 94.38 76 VAL B N 1
ATOM 1568 C CA . VAL B 1 76 ? -8 12.148 8.516 1 94.38 76 VAL B CA 1
ATOM 1569 C C . VAL B 1 76 ? -9.359 12.266 7.828 1 94.38 76 VAL B C 1
ATOM 1571 O O . VAL B 1 76 ? -10.398 12.008 8.445 1 94.38 76 VAL B O 1
ATOM 1574 N N . PRO B 1 77 ? -9.359 12.672 6.621 1 94.81 77 PRO B N 1
ATOM 1575 C CA . PRO B 1 77 ? -10.648 12.883 5.961 1 94.81 77 PRO B CA 1
ATOM 1576 C C . PRO B 1 77 ? -11.438 11.594 5.777 1 94.81 77 PRO B C 1
ATOM 1578 O O . PRO B 1 77 ? -10.852 10.508 5.695 1 94.81 77 PRO B O 1
ATOM 1581 N N . ASN B 1 78 ? -12.711 11.758 5.652 1 96.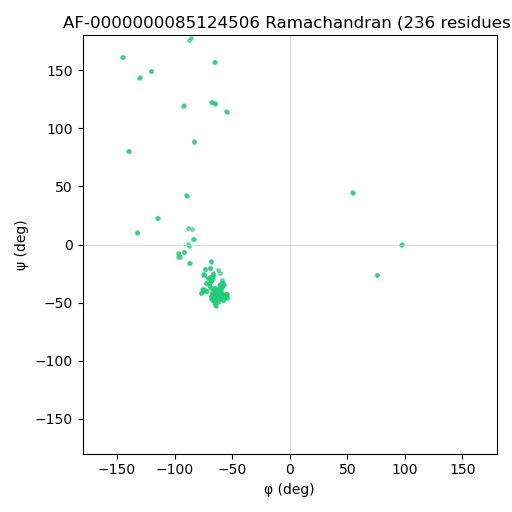19 78 ASN B N 1
ATOM 1582 C CA . ASN B 1 78 ? -13.633 10.641 5.434 1 96.19 78 ASN B CA 1
ATOM 1583 C C . ASN B 1 78 ? -13.273 9.852 4.18 1 96.19 78 ASN B C 1
ATOM 1585 O O . ASN B 1 78 ? -13.461 8.641 4.133 1 96.19 78 ASN B O 1
ATOM 1589 N N . SER B 1 79 ? -12.766 10.516 3.195 1 97.38 79 SER B N 1
ATOM 1590 C CA . SER B 1 79 ? -12.422 9.883 1.929 1 97.38 79 SER B CA 1
ATOM 1591 C C . SER B 1 79 ? -11.383 8.781 2.127 1 97.38 79 SER B C 1
ATOM 1593 O O . SER B 1 79 ? -11.398 7.77 1.427 1 97.38 79 SER B O 1
ATOM 1595 N N . ILE B 1 80 ? -10.477 9 3.086 1 98.25 80 ILE B N 1
ATOM 1596 C CA . ILE B 1 80 ? -9.469 7.984 3.385 1 98.25 80 ILE B CA 1
ATOM 1597 C C . ILE B 1 80 ? -10.133 6.762 4.008 1 98.25 80 ILE B C 1
ATOM 1599 O O . ILE B 1 80 ? -9.812 5.625 3.658 1 98.25 80 ILE B O 1
ATOM 1603 N N . GLY B 1 81 ? -11.07 7 4.973 1 98.38 81 GLY B N 1
ATOM 1604 C CA . GLY B 1 81 ? -11.812 5.895 5.559 1 98.38 81 GLY B CA 1
ATOM 1605 C C . GLY B 1 81 ? -12.602 5.098 4.535 1 98.38 81 GLY B C 1
ATOM 1606 O O . GLY B 1 81 ? -12.586 3.865 4.559 1 98.38 81 GLY B O 1
ATOM 1607 N N . ILE B 1 82 ? -13.242 5.762 3.641 1 98.56 82 ILE B N 1
ATOM 1608 C CA . ILE B 1 82 ? -14.039 5.133 2.592 1 98.56 82 ILE B CA 1
ATOM 1609 C C . ILE B 1 82 ? -13.125 4.332 1.663 1 98.56 82 ILE B C 1
ATOM 1611 O O . ILE B 1 82 ? -13.438 3.195 1.306 1 98.56 82 ILE B O 1
ATOM 1615 N N . ALA B 1 83 ? -12.016 4.961 1.281 1 98.62 83 ALA B N 1
ATOM 1616 C CA . ALA B 1 83 ? -11.07 4.277 0.403 1 98.62 83 ALA B CA 1
ATOM 1617 C C . ALA B 1 83 ? -10.547 3.002 1.052 1 98.62 83 ALA B C 1
ATOM 1619 O O . ALA B 1 83 ? -10.477 1.951 0.408 1 98.62 83 ALA B O 1
ATOM 1620 N N . LEU B 1 84 ? -10.188 3.086 2.32 1 98.81 84 LEU B N 1
ATOM 1621 C CA . LEU B 1 84 ? -9.719 1.911 3.049 1 98.81 84 LEU B CA 1
ATOM 1622 C C . LEU B 1 84 ? -10.82 0.861 3.15 1 98.81 84 LEU B C 1
ATOM 1624 O O . LEU B 1 84 ? -10.547 -0.338 3.043 1 98.81 84 LEU B O 1
ATOM 1628 N N . PHE B 1 85 ? -12.047 1.3 3.352 1 98.75 85 PHE B N 1
ATOM 1629 C CA . PHE B 1 85 ? -13.18 0.389 3.447 1 98.75 85 PHE B CA 1
ATOM 1630 C C . PHE B 1 85 ? -13.383 -0.36 2.135 1 98.75 85 PHE B C 1
ATOM 1632 O O . PHE B 1 85 ? -13.562 -1.579 2.131 1 98.75 85 PHE B O 1
ATOM 1639 N N . ILE B 1 86 ? -13.352 0.348 1.04 1 98.56 86 ILE B N 1
ATOM 1640 C CA . ILE B 1 86 ? -13.547 -0.246 -0.278 1 98.56 86 ILE B CA 1
ATOM 1641 C C . ILE B 1 86 ? -12.406 -1.223 -0.577 1 98.56 86 ILE B C 1
ATOM 1643 O O . ILE B 1 86 ? -12.648 -2.348 -1.023 1 98.56 86 ILE B O 1
ATOM 1647 N N . LEU B 1 87 ? -11.211 -0.812 -0.344 1 98.69 87 LEU B N 1
ATOM 1648 C CA . LEU B 1 87 ? -10.055 -1.669 -0.558 1 98.69 87 LEU B CA 1
ATOM 1649 C C . LEU B 1 87 ? -10.156 -2.945 0.27 1 98.69 87 LEU B C 1
ATOM 1651 O O . LEU B 1 87 ? -9.922 -4.043 -0.24 1 98.69 87 LEU B O 1
ATOM 1655 N N . THR B 1 88 ? -10.492 -2.764 1.546 1 98.62 88 THR B N 1
ATOM 1656 C CA . THR B 1 88 ? -10.641 -3.895 2.457 1 98.62 88 THR B CA 1
ATOM 1657 C C . THR B 1 88 ? -11.742 -4.84 1.97 1 98.62 88 THR B C 1
ATOM 1659 O O . THR B 1 88 ? -11.562 -6.059 1.976 1 98.62 88 THR B O 1
ATOM 1662 N N . THR B 1 89 ? -12.859 -4.32 1.561 1 98.56 89 THR B N 1
ATOM 1663 C CA . THR B 1 89 ? -13.977 -5.125 1.074 1 98.56 89 THR B CA 1
ATOM 1664 C C . THR B 1 89 ? -13.57 -5.922 -0.162 1 98.56 89 THR B C 1
ATOM 1666 O O . THR B 1 89 ? -13.898 -7.105 -0.279 1 98.56 89 THR B O 1
ATOM 1669 N N . LEU B 1 90 ? -12.859 -5.242 -1.043 1 98.25 90 LEU B N 1
ATOM 1670 C CA . LEU B 1 90 ? -12.352 -5.938 -2.219 1 98.25 90 LEU B CA 1
ATOM 1671 C C . LEU B 1 90 ? -11.445 -7.094 -1.812 1 98.25 90 LEU B C 1
ATOM 1673 O O . LEU B 1 90 ? -11.586 -8.211 -2.326 1 98.25 90 LEU B O 1
ATOM 1677 N N . GLY B 1 91 ? -10.508 -6.867 -0.889 1 98.31 91 GLY B N 1
ATOM 1678 C CA . GLY B 1 91 ? -9.648 -7.926 -0.382 1 98.31 91 GLY B CA 1
ATOM 1679 C C . GLY B 1 91 ? -10.422 -9.078 0.236 1 98.31 91 GLY B C 1
ATOM 1680 O O . GLY B 1 91 ? -10.125 -10.242 -0.027 1 98.31 91 GLY B O 1
ATOM 1681 N N . VAL B 1 92 ? -11.438 -8.766 1.019 1 98.38 92 VAL B N 1
ATOM 1682 C CA . VAL B 1 92 ? -12.234 -9.773 1.704 1 98.38 92 VAL B CA 1
ATOM 1683 C C . VAL B 1 92 ? -13.008 -10.609 0.681 1 98.38 92 VAL B C 1
ATOM 1685 O O . VAL B 1 92 ? -13.094 -11.828 0.809 1 98.38 92 VAL B O 1
ATOM 1688 N N . ILE B 1 93 ? -13.555 -9.961 -0.292 1 98.31 93 ILE B N 1
ATOM 1689 C CA . ILE B 1 93 ? -14.297 -10.68 -1.325 1 98.31 93 ILE B CA 1
ATOM 1690 C C . ILE B 1 93 ? -13.352 -11.617 -2.078 1 98.31 93 ILE B C 1
ATOM 1692 O O . ILE B 1 93 ? -13.664 -12.797 -2.27 1 98.31 93 ILE B O 1
ATOM 1696 N N . LEU B 1 94 ? -12.195 -11.164 -2.488 1 98.38 94 LEU B N 1
ATOM 1697 C CA . LEU B 1 94 ? -11.234 -11.938 -3.27 1 98.38 94 LEU B CA 1
ATOM 1698 C C . LEU B 1 94 ? -10.633 -13.062 -2.43 1 98.38 94 LEU B C 1
ATOM 1700 O O . LEU B 1 94 ? -10.344 -14.141 -2.945 1 98.38 94 LEU B O 1
ATOM 1704 N N . MET B 1 95 ? -10.391 -12.773 -1.131 1 98.12 95 MET B N 1
ATOM 1705 C CA . MET B 1 95 ? -9.719 -13.672 -0.197 1 98.12 95 MET B CA 1
ATOM 1706 C C . MET B 1 95 ? -10.391 -13.641 1.172 1 98.12 95 MET B C 1
ATOM 1708 O O . MET B 1 95 ? -9.82 -13.117 2.133 1 98.12 95 MET B O 1
ATOM 1712 N N . PRO B 1 96 ? -11.484 -14.344 1.354 1 96.69 96 PRO B N 1
ATOM 1713 C CA . PRO B 1 96 ? -12.266 -14.227 2.588 1 96.69 96 PRO B CA 1
ATOM 1714 C C . PRO B 1 96 ? -11.523 -14.758 3.811 1 96.69 96 PRO B C 1
ATOM 1716 O O . PRO B 1 96 ? -11.766 -14.305 4.934 1 96.69 96 PRO B O 1
ATOM 1719 N N . ALA B 1 97 ? -10.68 -15.703 3.592 1 91.94 97 ALA B N 1
ATOM 1720 C CA . ALA B 1 97 ? -9.953 -16.312 4.707 1 91.94 97 ALA B CA 1
ATOM 1721 C C . ALA B 1 97 ? -8.727 -15.484 5.082 1 91.94 97 ALA B C 1
ATOM 1723 O O . ALA B 1 97 ? -8.023 -15.805 6.043 1 91.94 97 ALA B O 1
ATOM 1724 N N . SER B 1 98 ? -8.547 -14.359 4.465 1 92.88 98 SER B N 1
ATOM 1725 C CA . SER B 1 98 ? -7.371 -13.539 4.727 1 92.88 98 SER B CA 1
ATOM 1726 C C . SER B 1 98 ? -7.59 -12.625 5.922 1 92.88 98 SER B C 1
ATOM 1728 O O . SER B 1 98 ? -8.633 -12.688 6.578 1 92.88 98 SER B O 1
ATOM 1730 N N . GLY B 1 99 ? -6.562 -11.836 6.324 1 95.12 99 GLY B N 1
ATOM 1731 C CA . GLY B 1 99 ? -6.652 -10.914 7.449 1 95.12 99 GLY B CA 1
ATOM 1732 C C . GLY B 1 99 ? -7.168 -9.547 7.055 1 95.12 99 GLY B C 1
ATOM 1733 O O . GLY B 1 99 ? -7.102 -8.602 7.844 1 95.12 99 GLY B O 1
ATOM 1734 N N . PHE B 1 100 ? -7.75 -9.352 5.855 1 97.38 100 PHE B N 1
ATOM 1735 C CA . PHE B 1 100 ? -8.195 -8.047 5.363 1 97.38 100 PHE B CA 1
ATOM 1736 C C . PHE B 1 100 ? -9.219 -7.434 6.312 1 97.38 100 PHE B C 1
ATOM 1738 O O . PHE B 1 100 ? -9.25 -6.215 6.492 1 97.38 100 PHE B O 1
ATOM 1745 N N . TRP B 1 101 ? -10.008 -8.266 6.961 1 97.19 101 TRP B N 1
ATOM 1746 C CA . TRP B 1 101 ? -11.086 -7.785 7.812 1 97.19 101 TRP B CA 1
ATOM 1747 C C . TRP B 1 101 ? -10.547 -6.949 8.969 1 97.19 101 TRP B C 1
ATOM 1749 O O . TRP B 1 101 ? -11.273 -6.137 9.547 1 97.19 101 TRP B O 1
ATOM 1759 N N . LEU B 1 102 ? -9.297 -7.098 9.336 1 98.44 102 LEU B N 1
ATOM 1760 C CA . LEU B 1 102 ? -8.688 -6.387 10.453 1 98.44 102 LEU B CA 1
ATOM 1761 C C . LEU B 1 102 ? -8.562 -4.898 10.141 1 98.44 102 LEU B C 1
ATOM 1763 O O . LEU B 1 102 ? -8.352 -4.09 11.047 1 98.44 102 LEU B O 1
ATOM 1767 N N . VAL B 1 103 ? -8.711 -4.52 8.867 1 98.69 103 VAL B N 1
ATOM 1768 C CA . VAL B 1 103 ? -8.586 -3.115 8.492 1 98.69 103 VAL B CA 1
ATOM 1769 C C . VAL B 1 103 ? -9.93 -2.414 8.664 1 98.69 103 VAL B C 1
ATOM 1771 O O . VAL B 1 103 ? -9.992 -1.186 8.758 1 98.69 103 VAL B O 1
ATOM 1774 N N . TYR B 1 104 ? -11.086 -3.131 8.797 1 98.62 104 TYR B N 1
ATOM 1775 C CA . TYR B 1 104 ? -12.414 -2.541 8.914 1 98.62 104 TYR B CA 1
ATOM 1776 C C . TYR B 1 104 ? -12.492 -1.611 10.117 1 98.62 104 TYR B C 1
ATOM 1778 O O . TYR B 1 104 ? -13.023 -0.501 10.016 1 98.62 104 TYR B O 1
ATOM 1786 N N . PRO B 1 105 ? -12 -2.066 11.289 1 98.44 105 PRO B N 1
ATOM 1787 C CA . PRO B 1 105 ? -12.109 -1.173 12.445 1 98.44 105 PRO B CA 1
ATOM 1788 C C . PRO B 1 105 ? -11.477 0.193 12.195 1 98.44 105 PRO B C 1
ATOM 1790 O O . PRO B 1 105 ? -12.055 1.222 12.555 1 98.44 105 PRO B O 1
ATOM 1793 N N . ALA B 1 106 ? -10.344 0.193 11.617 1 98.31 106 ALA B N 1
ATOM 1794 C CA . ALA B 1 106 ? -9.664 1.458 11.336 1 98.31 106 ALA B CA 1
ATOM 1795 C C . ALA B 1 106 ? -10.461 2.291 10.336 1 98.31 106 ALA B C 1
ATOM 1797 O O . ALA B 1 106 ? -10.641 3.494 10.523 1 98.31 106 ALA B O 1
ATOM 1798 N N . ALA B 1 107 ? -10.914 1.635 9.219 1 98.5 107 ALA B N 1
ATOM 1799 C CA . ALA B 1 107 ? -11.672 2.334 8.195 1 98.5 107 ALA B CA 1
ATOM 1800 C C . ALA B 1 107 ? -12.945 2.943 8.773 1 98.5 107 ALA B C 1
ATOM 1802 O O . ALA B 1 107 ? -13.227 4.125 8.562 1 98.5 107 ALA B O 1
ATOM 1803 N N . ILE B 1 108 ? -13.656 2.191 9.516 1 98.06 108 ILE B N 1
ATOM 1804 C CA . ILE B 1 108 ? -14.906 2.621 10.125 1 98.06 108 ILE B CA 1
ATOM 1805 C C . ILE B 1 108 ? -14.633 3.691 11.172 1 98.06 108 ILE B C 1
ATOM 1807 O O . ILE B 1 108 ? -15.391 4.656 11.305 1 98.06 108 ILE B O 1
ATOM 1811 N N . GLY B 1 109 ? -13.57 3.475 11.969 1 96.56 109 GLY B N 1
ATOM 1812 C CA . GLY B 1 109 ? -13.18 4.48 12.945 1 96.56 109 GLY B CA 1
ATOM 1813 C C . GLY B 1 109 ? -12.961 5.852 12.336 1 96.56 109 GLY B C 1
ATOM 1814 O O . GLY B 1 109 ? -13.406 6.859 12.883 1 96.56 109 GLY B O 1
ATOM 1815 N N . ILE B 1 110 ? -12.305 5.918 11.195 1 97 110 ILE B N 1
ATOM 1816 C CA . ILE B 1 110 ? -12.062 7.184 10.516 1 97 110 ILE B CA 1
ATOM 1817 C C . ILE B 1 110 ? -13.391 7.812 10.102 1 97 110 ILE B C 1
ATOM 1819 O O . ILE B 1 110 ? -13.617 9 10.336 1 97 110 ILE B O 1
ATOM 1823 N N . ILE B 1 111 ? -14.266 7.027 9.547 1 96.5 111 ILE B N 1
ATOM 1824 C CA . ILE B 1 111 ? -15.547 7.5 9.031 1 96.5 111 ILE B CA 1
ATOM 1825 C C . ILE B 1 111 ? -16.406 8.016 10.188 1 96.5 111 ILE B C 1
ATOM 1827 O O . ILE B 1 111 ? -17 9.094 10.094 1 96.5 111 ILE B O 1
ATOM 1831 N N . LEU B 1 112 ? -16.406 7.375 11.281 1 94.44 112 LEU B N 1
ATOM 1832 C CA . LEU B 1 112 ? -17.266 7.734 12.414 1 94.44 112 LEU B CA 1
ATOM 1833 C C . LEU B 1 112 ? -16.734 8.969 13.125 1 94.44 112 LEU B C 1
ATOM 1835 O O . LEU B 1 112 ? -17.5 9.797 13.617 1 94.44 112 LEU B O 1
ATOM 1839 N N . LYS B 1 113 ? -15.477 9 13.234 1 89.88 113 LYS B N 1
ATOM 1840 C CA . LYS B 1 113 ? -14.867 10.164 13.875 1 89.88 113 LYS B CA 1
ATOM 1841 C C . LYS B 1 113 ? -15.211 11.445 13.133 1 89.88 113 LYS B C 1
ATOM 1843 O O . LYS B 1 113 ? -15.484 12.477 13.75 1 89.88 113 LYS B O 1
ATOM 1848 N N . ASN B 1 114 ? -15.25 11.352 11.844 1 87.19 114 ASN B N 1
ATOM 1849 C CA . ASN B 1 114 ? -15.578 12.523 11.039 1 87.19 114 ASN B CA 1
ATOM 1850 C C . ASN B 1 114 ? -17.047 12.883 11.141 1 87.19 114 ASN B C 1
ATOM 1852 O O . ASN B 1 114 ? -17.422 14.062 11.086 1 87.19 114 ASN B O 1
ATOM 1856 N N . LYS B 1 115 ? -17.859 11.938 11.281 1 85.38 115 LYS B N 1
ATOM 1857 C CA . LYS B 1 115 ? -19.297 12.188 11.461 1 85.38 115 LYS B CA 1
ATOM 1858 C C . LYS B 1 115 ? -19.562 12.891 12.781 1 85.38 115 LYS B C 1
ATOM 1860 O O . LYS B 1 115 ? -20.359 13.828 12.836 1 85.38 115 LYS B O 1
ATOM 1865 N N . LYS B 1 116 ? -18.891 12.555 13.727 1 82.19 116 LYS B N 1
ATOM 1866 C CA . LYS B 1 116 ? -19.078 13.148 15.047 1 82.19 116 LYS B CA 1
ATOM 1867 C C . LYS B 1 116 ? -18.609 14.602 15.062 1 82.19 116 LYS B C 1
ATOM 1869 O O . LYS B 1 116 ? -19.25 15.453 15.695 1 82.19 116 LYS B O 1
ATOM 1874 N N . GLN B 1 117 ? -17.609 14.898 14.336 1 76.62 117 GLN B N 1
ATOM 1875 C CA . GLN B 1 117 ? -17.062 16.25 14.297 1 76.62 117 GLN B CA 1
ATOM 1876 C C . GLN B 1 117 ? -17.969 17.188 13.5 1 76.62 117 GLN B C 1
ATOM 1878 O O . GLN B 1 117 ? -17.969 18.406 13.711 1 76.62 117 GLN B O 1
ATOM 1883 N N . ARG B 1 118 ? -18.734 16.578 12.562 1 74.31 118 ARG B N 1
ATOM 1884 C CA . ARG B 1 118 ? -19.672 17.375 11.766 1 74.31 118 ARG B CA 1
ATOM 1885 C C . ARG B 1 118 ? -20.891 17.781 12.578 1 74.31 118 ARG B C 1
ATOM 1887 O O . ARG B 1 118 ? -21.469 18.844 12.344 1 74.31 118 ARG B O 1
ATOM 1894 N N . PHE B 1 119 ? -21.219 17 13.578 1 75.31 119 PHE B N 1
ATOM 1895 C CA . PHE B 1 119 ? -22.438 17.25 14.352 1 75.31 119 PHE B CA 1
ATOM 1896 C C . PHE B 1 119 ? -22.109 18.062 15.609 1 75.31 119 PHE B C 1
ATOM 1898 O O . PHE B 1 119 ? -23.016 18.531 16.297 1 75.31 119 PHE B O 1
ATOM 1905 N N . ASN B 1 120 ? -20.828 18.281 16.031 1 65.62 120 ASN B N 1
ATOM 1906 C CA . ASN B 1 120 ? -20.469 19.156 17.141 1 65.62 120 ASN B CA 1
ATOM 1907 C C . ASN B 1 120 ? -20.203 20.578 16.672 1 65.62 120 ASN B C 1
ATOM 1909 O O . ASN B 1 120 ? -20.516 21.531 17.375 1 65.62 120 ASN B O 1
#

Radius of gyration: 17.95 Å; Cα contacts (8 Å, |Δi|>4): 303; chains: 2; bounding box: 44×48×41 Å

Solvent-accessible surface area (backbone atoms only — not comparable to full-atom values): 12247 Å² total; per-residue (Å²): 127,89,56,57,49,26,53,50,36,39,50,50,19,51,50,48,38,54,49,40,50,69,76,35,36,69,61,52,49,51,32,53,76,64,64,35,58,60,49,54,78,46,44,56,43,34,25,49,50,34,51,42,50,39,19,55,50,41,35,50,43,17,49,52,46,38,58,35,58,70,33,88,92,45,71,67,51,46,67,57,14,50,50,46,38,52,54,30,49,52,44,30,41,27,36,63,89,52,74,38,68,72,49,45,63,41,16,51,49,33,37,50,55,45,54,52,61,72,76,106,126,89,56,56,51,26,51,50,35,39,51,50,20,52,50,45,40,53,50,40,50,67,75,36,36,68,60,52,48,51,34,53,75,67,64,34,57,60,48,55,77,46,43,56,43,36,23,49,49,34,51,44,51,37,21,56,50,41,35,50,44,17,50,53,46,37,59,36,58,70,33,90,90,46,73,69,54,46,65,56,15,50,50,48,39,51,52,31,50,52,43,30,40,28,35,62,88,52,74,40,68,72,50,44,61,41,16,50,48,33,37,50,54,47,53,54,62,73,76,105